Protein AF-A0A0W1A5P7-F1 (afdb_monomer_lite)

InterPro domains:
  IPR015876 Acyl-CoA desaturase [PTHR11351] (57-289)
  IPR015876 Acyl-CoA desaturase [cd03505] (63-289)

Foldseek 3Di:
DDDDPDDPVVVVVVVPPPPPPPQVVVVVVVVVVVVVLVVLVVVLVVDPPQFAFPAGDDPVNLVVVLQVLLLVLLLLCQLPLQQCWQQVQKDFAPVVNVVSLLSCLQQALDLSLLSSLLVNQCLVAPLDPSNLQRCNVQNLVCLQRCVVVSSVVSSDPVSSVVGSDGPPCDPCSVPPRNVPSVVNLVVNLVVCCNHRNPSSVVSSVLSNSVSSCCPRRVLNNCQQPDADALDDDPGSGHQQDQEQRSNQNSSLVNQCSLPVSHSDSDDDPSHHGNSVVVQVVCVVVVGMDGDDDPRPPDPCPSVVVVVPPVPDDDDDSVVVVCVVVVVSVVD

pLDDT: mean 80.45, std 22.3, range [30.53, 98.62]

Organism: NCBI:txid66969

Secondary structure (DSSP, 8-state):
-----SSHHHHHHHHHTT---HHHHHHHHHHHHHHHHHHHHHHHTT-GGGTTTTTT--HHHHHHHHHHHHHHHHHHIIIIIIIIIIT-SEEE-HHHHHHHHHHHHHHH---HHHHHHHHHHHHHSTTSTT-TT-HHHH-HHHHHHHHHHHHHHT--HHHHHHH---S---HHIIIIITT-TTHHHHHHHHHHHHHHGGGHHHHHHHHHHHHHIIIIIIITTGGGTSSB-SS--SS---B--S---TTTTTTBHHHHHH-TT-S----STT---HHHHHHHHHHHTT-EEE--PPPP---GGGGTTHHHHTTS--SSHHHHHHHHHHHHH--

Structure (mmCIF, N/CA/C/O backbone):
data_AF-A0A0W1A5P7-F1
#
_entry.id   AF-A0A0W1A5P7-F1
#
loop_
_atom_site.group_PDB
_atom_site.id
_atom_site.type_symbol
_atom_site.label_atom_id
_atom_site.label_alt_id
_atom_site.label_comp_id
_atom_site.label_asym_id
_atom_site.label_entity_id
_atom_site.label_seq_id
_atom_site.pdbx_PDB_ins_code
_atom_site.Cartn_x
_atom_site.Cartn_y
_atom_site.Cartn_z
_atom_site.occupancy
_atom_site.B_iso_or_equiv
_atom_site.auth_seq_id
_atom_site.auth_comp_id
_atom_site.auth_asym_id
_atom_site.auth_atom_id
_atom_site.pdbx_PDB_model_num
ATOM 1 N N . MET A 1 1 ? 29.176 26.243 55.686 1.00 43.62 1 MET A N 1
ATOM 2 C CA . MET A 1 1 ? 29.314 25.074 54.788 1.00 43.62 1 MET A CA 1
ATOM 3 C C . MET A 1 1 ? 29.350 25.570 53.349 1.00 43.62 1 MET A C 1
ATOM 5 O O . MET A 1 1 ? 28.403 26.214 52.921 1.00 43.62 1 MET A O 1
ATOM 9 N N . LYS A 1 2 ? 30.476 25.381 52.649 1.00 37.75 2 LYS A N 1
ATOM 10 C CA . LYS A 1 2 ? 30.660 25.782 51.245 1.00 37.75 2 LYS A CA 1
ATOM 11 C C . LYS A 1 2 ? 30.115 24.695 50.307 1.00 37.75 2 LYS A C 1
ATOM 13 O O . LYS A 1 2 ? 30.452 23.529 50.468 1.00 37.75 2 LYS A O 1
ATOM 18 N N . SER A 1 3 ? 29.298 25.149 49.358 1.00 43.00 3 SER A N 1
ATOM 19 C CA . SER A 1 3 ? 29.071 24.670 47.985 1.00 43.00 3 SER A CA 1
ATOM 20 C C . SER A 1 3 ? 29.763 23.369 47.544 1.00 43.00 3 SER A C 1
ATOM 22 O O . SER A 1 3 ? 30.984 23.327 47.403 1.00 43.00 3 SER A O 1
ATOM 24 N N . THR A 1 4 ? 28.954 22.366 47.186 1.00 39.53 4 THR A N 1
ATOM 25 C CA . THR A 1 4 ? 29.313 21.283 4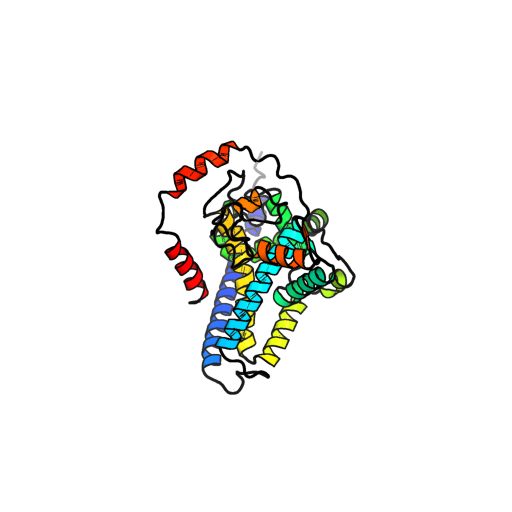6.250 1.00 39.53 4 THR A CA 1
ATOM 26 C C . THR A 1 4 ? 28.127 20.964 45.337 1.00 39.53 4 THR A C 1
ATOM 28 O O . THR A 1 4 ? 27.549 19.887 45.360 1.00 39.53 4 THR A O 1
ATOM 31 N N . GLY A 1 5 ? 27.740 21.924 44.503 1.00 49.53 5 GLY A N 1
ATOM 32 C CA . GLY A 1 5 ? 26.756 21.689 43.451 1.00 49.53 5 GLY A CA 1
ATOM 33 C C . GLY A 1 5 ? 27.149 22.439 42.199 1.00 49.53 5 GLY A C 1
ATOM 34 O O . GLY A 1 5 ? 26.589 23.499 41.981 1.00 49.53 5 GLY A O 1
ATOM 35 N N . ASN A 1 6 ? 28.149 21.959 41.441 1.00 48.59 6 ASN A N 1
ATOM 36 C CA . ASN A 1 6 ? 28.307 22.337 40.024 1.00 48.59 6 ASN A CA 1
ATOM 37 C C . ASN A 1 6 ? 29.426 21.585 39.260 1.00 48.59 6 ASN A C 1
ATOM 39 O O . ASN A 1 6 ? 30.354 22.209 38.746 1.00 48.59 6 ASN A O 1
ATOM 43 N N . LYS A 1 7 ? 29.409 20.245 39.179 1.00 43.94 7 LYS A N 1
ATOM 44 C CA . LYS A 1 7 ? 30.316 19.535 38.238 1.00 43.94 7 LYS A CA 1
ATOM 45 C C . LYS A 1 7 ? 29.683 18.393 37.441 1.00 43.94 7 LYS A C 1
ATOM 47 O O . LYS A 1 7 ? 30.178 18.115 36.355 1.00 43.94 7 LYS A O 1
ATOM 52 N N . GLN A 1 8 ? 28.594 17.780 37.911 1.00 38.78 8 GLN A N 1
ATOM 53 C CA . GLN A 1 8 ? 27.908 16.711 37.167 1.00 38.78 8 GLN A CA 1
ATOM 54 C C . GLN A 1 8 ? 26.925 17.230 36.103 1.00 38.78 8 GLN A C 1
ATOM 56 O O . GLN A 1 8 ? 26.858 16.653 35.022 1.00 38.78 8 GLN A O 1
ATOM 61 N N . ASP A 1 9 ? 26.256 18.364 36.326 1.00 44.22 9 ASP A N 1
ATOM 62 C CA . ASP A 1 9 ? 25.326 18.924 35.326 1.00 44.22 9 ASP A CA 1
ATOM 63 C C . ASP A 1 9 ? 26.038 19.540 34.112 1.00 44.22 9 ASP A C 1
ATOM 65 O O . ASP A 1 9 ? 25.527 19.527 32.991 1.00 44.22 9 ASP A O 1
ATOM 69 N N . ALA A 1 10 ? 27.263 20.036 34.297 1.00 42.16 10 ALA A N 1
ATOM 70 C CA . ALA A 1 10 ? 28.044 20.622 33.211 1.00 42.16 10 ALA A CA 1
ATOM 71 C C . ALA A 1 10 ? 28.613 19.569 32.238 1.00 42.16 10 ALA A C 1
ATOM 73 O O . ALA A 1 10 ? 28.836 19.883 31.067 1.00 42.16 10 ALA A O 1
ATOM 74 N N . SER A 1 11 ? 28.841 18.325 32.683 1.00 38.25 11 SER A N 1
ATOM 75 C CA . SER A 1 11 ? 29.332 17.242 31.818 1.00 38.25 11 SER A CA 1
ATOM 76 C C . SER A 1 11 ? 28.210 16.561 31.030 1.00 38.25 11 SER A C 1
ATOM 78 O O . SER A 1 11 ? 28.428 16.202 29.873 1.00 38.25 11 SER A O 1
ATOM 80 N N . LEU A 1 12 ? 27.000 16.464 31.594 1.00 37.88 12 LEU A N 1
ATOM 81 C CA . LEU A 1 12 ? 25.813 15.948 30.897 1.00 37.88 12 LEU A CA 1
ATOM 82 C C . LEU A 1 12 ? 25.338 16.893 29.784 1.00 37.88 12 LEU A C 1
ATOM 84 O O . LEU A 1 12 ? 25.022 16.442 28.682 1.00 37.88 12 LEU A O 1
ATOM 88 N N . ASN A 1 13 ? 25.398 18.209 30.008 1.00 37.12 13 ASN A N 1
ATOM 89 C CA . ASN A 1 13 ? 25.021 19.189 28.986 1.00 37.12 13 ASN A CA 1
ATOM 90 C C . ASN A 1 13 ? 26.004 19.254 27.804 1.00 37.12 13 ASN A C 1
ATOM 92 O O . ASN A 1 13 ? 25.593 19.567 26.687 1.00 37.12 13 ASN A O 1
ATOM 96 N N . LYS A 1 14 ? 27.279 18.892 28.004 1.00 34.91 14 LYS A N 1
ATOM 97 C CA . LYS A 1 14 ? 28.305 18.912 26.944 1.00 34.91 14 LYS A CA 1
ATOM 98 C C . LYS A 1 14 ? 28.273 17.687 26.018 1.00 34.91 14 LYS A C 1
ATOM 100 O O . LYS A 1 14 ? 28.839 17.740 24.931 1.00 34.91 14 LYS A O 1
ATOM 105 N N . LEU A 1 15 ? 27.602 16.604 26.422 1.00 34.91 15 LEU A N 1
ATOM 106 C CA . LEU A 1 15 ? 27.400 15.402 25.600 1.00 34.91 15 LEU A CA 1
ATOM 107 C C . LEU A 1 15 ? 26.171 15.500 24.677 1.00 34.91 15 LEU A C 1
ATOM 109 O O . LEU A 1 15 ? 26.078 14.739 23.718 1.00 34.91 15 LEU A O 1
ATOM 113 N N . SER A 1 16 ? 25.261 16.455 24.916 1.00 38.69 16 SER A N 1
ATOM 114 C CA . SER A 1 16 ? 24.063 16.656 24.081 1.00 38.69 16 SER A CA 1
ATOM 115 C C . SER A 1 16 ? 24.278 17.585 22.877 1.00 38.69 16 SER A C 1
ATOM 117 O O . SER A 1 16 ? 23.522 17.523 21.912 1.00 38.69 16 SER A O 1
ATOM 119 N N . SER A 1 17 ? 25.321 18.425 22.884 1.00 35.44 17 SER A N 1
ATOM 120 C CA . SER A 1 17 ? 25.489 19.497 21.890 1.00 35.44 17 SER A CA 1
ATOM 121 C C . SER A 1 17 ? 26.270 19.109 20.629 1.00 35.44 17 SER A C 1
ATOM 123 O O . SER A 1 17 ? 26.433 19.947 19.748 1.00 35.44 17 SER A O 1
ATOM 125 N N . ASN A 1 18 ? 26.736 17.860 20.515 1.00 35.22 18 ASN A N 1
ATOM 126 C CA . ASN A 1 18 ? 27.520 17.387 19.363 1.00 35.22 18 ASN A CA 1
ATOM 127 C C . ASN A 1 18 ? 26.843 16.275 18.547 1.00 35.22 18 ASN A C 1
ATOM 129 O O . ASN A 1 18 ? 27.483 15.645 17.703 1.00 35.22 18 ASN A O 1
ATOM 133 N N . GLN A 1 19 ? 25.543 16.051 18.744 1.00 39.91 19 GLN A N 1
ATOM 134 C CA . GLN A 1 19 ? 24.765 15.267 17.791 1.00 39.91 19 GLN A CA 1
ATOM 135 C C . GLN A 1 19 ? 24.468 16.143 16.576 1.00 39.91 19 GLN A C 1
ATOM 137 O O . GLN A 1 19 ? 23.529 16.937 16.565 1.00 39.91 19 GLN A O 1
ATOM 142 N N . THR A 1 20 ? 25.293 16.006 15.538 1.00 41.62 20 THR A N 1
ATOM 143 C CA . THR A 1 20 ? 24.888 16.402 14.189 1.00 41.62 20 THR A CA 1
ATOM 144 C C . THR A 1 20 ? 23.535 15.751 13.919 1.00 41.62 20 THR A C 1
ATOM 146 O O . THR A 1 20 ? 23.397 14.532 13.976 1.00 41.62 20 THR A O 1
ATOM 149 N N . THR A 1 21 ? 22.507 16.576 13.726 1.00 37.91 21 THR A N 1
ATOM 150 C CA . THR A 1 21 ? 21.137 16.120 13.496 1.00 37.91 21 THR A CA 1
ATOM 151 C C . THR A 1 21 ? 21.134 15.151 12.309 1.00 37.91 21 THR A C 1
ATOM 153 O O . THR A 1 21 ? 21.438 15.576 11.189 1.00 37.91 21 THR A O 1
ATOM 156 N N . PRO A 1 22 ? 20.782 13.864 12.507 1.00 40.25 22 PRO A N 1
ATOM 157 C CA . PRO A 1 22 ? 20.819 12.863 11.437 1.00 40.25 22 PRO A CA 1
ATOM 158 C C . PRO A 1 22 ? 20.020 13.309 10.200 1.00 40.25 22 PRO A C 1
ATOM 160 O O . PRO A 1 22 ? 20.431 13.087 9.061 1.00 40.25 22 PRO A O 1
ATOM 163 N N . GLY A 1 23 ? 18.929 14.052 10.416 1.00 39.44 23 GLY A N 1
ATOM 164 C CA . GLY A 1 23 ? 18.035 14.530 9.360 1.00 39.44 23 GLY A CA 1
ATOM 165 C C . GLY A 1 23 ? 18.661 15.485 8.333 1.00 39.44 23 GLY A C 1
ATOM 166 O O . GLY A 1 23 ? 18.263 15.461 7.170 1.00 39.44 23 GLY A O 1
ATOM 167 N N . PHE A 1 24 ? 19.664 16.299 8.689 1.00 38.53 24 PHE A N 1
ATOM 168 C CA . PHE A 1 24 ? 20.247 17.252 7.726 1.00 38.53 24 PHE A CA 1
ATOM 169 C C . PHE A 1 24 ? 21.180 16.566 6.718 1.00 38.53 24 PHE A C 1
ATOM 171 O O . PHE A 1 24 ? 21.237 16.954 5.548 1.00 38.53 24 PHE A O 1
ATOM 178 N N . LEU A 1 25 ? 21.873 15.511 7.154 1.00 34.81 25 LEU A N 1
ATOM 179 C CA . LEU A 1 25 ? 22.718 14.690 6.291 1.00 34.81 25 LEU A CA 1
ATOM 180 C C . LEU A 1 25 ? 21.848 13.888 5.307 1.00 34.81 25 LEU A C 1
ATOM 182 O O . LEU A 1 25 ? 22.061 13.963 4.098 1.00 34.81 25 LEU A O 1
ATOM 186 N N . HIS A 1 26 ? 20.797 13.222 5.802 1.00 47.88 26 HIS A N 1
ATOM 187 C CA . HIS A 1 26 ? 19.838 12.470 4.980 1.00 47.88 26 HIS A CA 1
ATOM 188 C C . HIS A 1 26 ? 19.113 13.344 3.937 1.00 47.88 26 HIS A C 1
ATOM 190 O O . HIS A 1 26 ? 18.923 12.911 2.797 1.00 47.88 26 HIS A O 1
ATOM 196 N N . PHE A 1 27 ? 18.776 14.596 4.269 1.00 48.06 27 PHE A N 1
ATOM 197 C CA . PHE A 1 27 ? 18.161 15.540 3.327 1.00 48.06 27 PHE A CA 1
ATOM 198 C C . PHE A 1 27 ? 19.108 15.954 2.186 1.00 48.06 27 PHE A C 1
ATOM 200 O O . PHE A 1 27 ? 18.707 15.968 1.021 1.00 48.06 27 PHE A O 1
ATOM 207 N N . LYS A 1 28 ? 20.387 16.225 2.489 1.00 44.47 28 LYS A N 1
ATOM 208 C CA . LYS A 1 28 ? 21.401 16.549 1.469 1.00 44.47 28 LYS A CA 1
ATOM 209 C C . LYS A 1 28 ? 21.643 15.389 0.506 1.00 44.47 28 LYS A C 1
ATOM 211 O O . LYS A 1 28 ? 21.690 15.610 -0.701 1.00 44.47 28 LYS A O 1
ATOM 216 N N . TYR A 1 29 ? 21.733 14.160 1.015 1.00 51.44 29 TYR A N 1
ATOM 217 C CA . TYR A 1 29 ? 21.854 12.978 0.157 1.00 51.44 29 TYR A CA 1
ATOM 218 C C . TYR A 1 29 ? 20.610 12.760 -0.706 1.00 51.44 29 TYR A C 1
ATOM 220 O O . TYR A 1 29 ? 20.747 12.384 -1.864 1.00 51.44 29 TYR A O 1
ATOM 228 N N . SER A 1 30 ? 19.415 13.071 -0.197 1.00 51.84 30 SER A N 1
ATOM 229 C CA . SER A 1 30 ? 18.166 12.952 -0.962 1.00 51.84 30 SER A CA 1
ATOM 230 C C . SER A 1 30 ? 18.131 13.897 -2.170 1.00 51.84 30 SER A C 1
ATOM 232 O O . SER A 1 30 ? 17.788 13.468 -3.266 1.00 51.84 30 SER A O 1
ATOM 234 N N . LEU A 1 31 ? 18.555 15.157 -2.013 1.00 59.31 31 LEU A N 1
ATOM 235 C CA . LEU A 1 31 ? 18.637 16.113 -3.129 1.00 59.31 31 LEU A CA 1
ATOM 236 C C . LEU A 1 31 ? 19.729 15.752 -4.145 1.00 59.31 31 LEU A C 1
ATOM 238 O O . LEU A 1 31 ? 19.534 15.939 -5.342 1.00 59.31 31 LEU A O 1
ATOM 242 N N . ILE A 1 32 ? 20.856 15.204 -3.684 1.00 65.56 32 ILE A N 1
ATOM 243 C CA . ILE A 1 32 ? 21.922 14.702 -4.563 1.00 65.56 32 ILE A CA 1
ATOM 244 C C . ILE A 1 32 ? 21.426 13.497 -5.366 1.00 65.56 32 ILE A C 1
ATOM 246 O O . ILE A 1 32 ? 21.648 13.440 -6.571 1.00 65.56 32 ILE A O 1
ATOM 250 N N . ILE A 1 33 ? 20.711 12.567 -4.729 1.00 59.62 33 ILE A N 1
ATOM 251 C CA . ILE A 1 33 ? 20.103 11.414 -5.401 1.00 59.62 33 ILE A CA 1
ATOM 252 C C . ILE A 1 33 ? 19.082 11.888 -6.440 1.00 59.62 33 ILE A C 1
ATOM 254 O O . ILE A 1 33 ? 19.151 11.445 -7.581 1.00 59.62 33 ILE A O 1
ATOM 258 N N . ILE A 1 34 ? 18.206 12.840 -6.098 1.00 68.88 34 ILE A N 1
ATOM 259 C CA . ILE A 1 34 ? 17.258 13.445 -7.049 1.00 68.88 34 ILE A CA 1
ATOM 260 C C . ILE A 1 34 ? 18.000 14.120 -8.210 1.00 68.88 34 ILE A C 1
ATOM 262 O O . ILE A 1 34 ? 17.631 13.917 -9.360 1.00 68.88 34 ILE A O 1
ATOM 266 N N . GLY A 1 35 ? 19.071 14.869 -7.944 1.00 69.25 35 GLY A N 1
ATOM 267 C CA . GLY A 1 35 ? 19.878 15.511 -8.986 1.00 69.25 35 GLY A CA 1
ATOM 268 C C . GLY A 1 35 ? 20.574 14.512 -9.915 1.00 69.25 35 GLY A C 1
ATOM 269 O O . GLY A 1 35 ? 20.573 14.705 -11.128 1.00 69.25 35 GLY A O 1
ATOM 270 N N . ILE A 1 36 ? 21.116 13.418 -9.370 1.00 66.25 36 ILE A N 1
ATOM 271 C CA . ILE A 1 36 ? 21.724 12.325 -10.145 1.00 66.25 36 ILE A CA 1
ATOM 272 C C . ILE A 1 36 ? 20.669 11.631 -11.001 1.00 66.25 36 ILE A C 1
ATOM 274 O O . ILE A 1 36 ? 20.927 11.359 -12.170 1.00 66.25 36 ILE A O 1
ATOM 278 N N . ILE A 1 37 ? 19.483 11.386 -10.439 1.00 62.16 37 ILE A N 1
ATOM 279 C CA . ILE A 1 37 ? 18.329 10.861 -11.163 1.00 62.16 37 ILE A CA 1
ATOM 280 C C . ILE A 1 37 ? 18.008 11.823 -12.315 1.00 62.16 37 ILE A C 1
ATOM 282 O O . ILE A 1 37 ? 18.190 11.450 -13.463 1.00 62.16 37 ILE A O 1
ATOM 286 N N . VAL A 1 38 ? 17.659 13.083 -12.061 1.00 70.62 38 VAL A N 1
ATOM 287 C CA . VAL A 1 38 ? 17.278 14.050 -13.110 1.00 70.62 38 VAL A CA 1
ATOM 288 C C . VAL A 1 38 ? 18.347 14.198 -14.205 1.00 70.62 38 VAL A C 1
ATOM 290 O O . VAL A 1 38 ? 18.017 14.185 -15.390 1.00 70.62 38 VAL A O 1
ATOM 293 N N . LEU A 1 39 ? 19.629 14.280 -13.839 1.00 69.00 39 LEU A N 1
ATOM 294 C CA . LEU A 1 39 ? 20.733 14.368 -14.801 1.00 69.00 39 LEU A CA 1
ATOM 295 C C . LEU A 1 39 ? 20.842 13.102 -15.662 1.00 69.00 39 LEU A C 1
ATOM 297 O O . LEU A 1 39 ? 21.004 13.190 -16.877 1.00 69.00 39 LEU A O 1
ATOM 301 N N . PHE A 1 40 ? 20.723 11.928 -15.046 1.00 60.81 40 PHE A N 1
ATOM 302 C CA . PHE A 1 40 ? 20.751 10.642 -15.737 1.00 60.81 40 PHE A CA 1
ATOM 303 C C . PHE A 1 40 ? 19.523 10.440 -16.641 1.00 60.81 40 PHE A C 1
ATOM 305 O O . PHE A 1 40 ? 19.619 9.925 -17.752 1.00 60.81 40 PHE A O 1
ATOM 312 N N . TRP A 1 41 ? 18.355 10.904 -16.207 1.00 61.47 41 TRP A N 1
ATOM 313 C CA . TRP A 1 41 ? 17.144 10.944 -17.024 1.00 61.47 41 TRP A CA 1
ATOM 314 C C . TRP A 1 41 ? 17.312 11.849 -18.251 1.00 61.47 41 TRP A C 1
ATOM 316 O O . TRP A 1 41 ? 16.934 11.472 -19.358 1.00 61.47 41 TRP A O 1
ATOM 326 N N . GLY A 1 42 ? 17.946 13.012 -18.086 1.00 65.44 42 GLY A N 1
ATOM 327 C CA . GLY A 1 42 ? 18.261 13.906 -19.201 1.00 65.44 42 GLY A CA 1
ATOM 328 C C . GLY A 1 42 ? 19.209 13.277 -20.226 1.00 65.44 42 GLY A C 1
ATOM 329 O O . GLY A 1 42 ? 19.009 13.431 -21.429 1.00 65.44 42 GLY A O 1
ATOM 330 N N . THR A 1 43 ? 20.216 12.522 -19.779 1.00 56.28 43 THR A N 1
ATOM 331 C CA . THR A 1 43 ? 21.189 11.885 -20.682 1.00 56.28 43 THR A CA 1
ATOM 332 C C . THR A 1 43 ? 20.642 10.631 -21.363 1.00 56.28 43 THR A C 1
ATOM 334 O O . THR A 1 43 ? 20.978 10.364 -22.513 1.00 56.28 43 THR A O 1
ATOM 337 N N . THR A 1 44 ? 19.752 9.882 -20.717 1.00 53.16 44 THR A N 1
ATOM 338 C CA . THR A 1 44 ? 19.124 8.682 -21.305 1.00 53.16 44 THR A CA 1
ATOM 339 C C . THR A 1 44 ? 18.147 9.000 -22.433 1.00 53.16 44 THR A C 1
ATOM 341 O O . THR A 1 44 ? 18.045 8.224 -23.382 1.00 53.16 44 THR A O 1
ATOM 344 N N . LEU A 1 45 ? 17.513 10.175 -22.397 1.00 57.62 45 LEU A N 1
ATOM 345 C CA . LEU A 1 45 ? 16.749 10.713 -23.526 1.00 57.62 45 LEU A CA 1
ATOM 346 C C . LEU A 1 45 ? 17.637 11.084 -24.729 1.00 57.62 45 LEU A C 1
ATOM 348 O O . LEU A 1 45 ? 17.142 11.139 -25.852 1.00 57.62 45 LEU A O 1
ATOM 352 N N . ALA A 1 46 ? 18.936 11.318 -24.516 1.00 57.38 46 ALA A N 1
ATOM 353 C CA . ALA A 1 46 ? 19.859 11.802 -25.542 1.00 57.38 46 ALA A CA 1
ATOM 354 C C . ALA A 1 46 ? 20.616 10.693 -26.311 1.00 57.38 46 ALA A C 1
ATOM 356 O O . ALA A 1 46 ? 21.153 10.978 -27.380 1.00 57.38 46 ALA A O 1
ATOM 357 N N . PHE A 1 47 ? 20.662 9.440 -25.823 1.00 54.62 47 PHE A N 1
ATOM 358 C CA . PHE A 1 47 ? 21.489 8.362 -26.411 1.00 54.62 47 PHE A CA 1
ATOM 359 C C . PHE A 1 47 ? 20.708 7.038 -26.639 1.00 54.62 47 PHE A C 1
ATOM 361 O O . PHE A 1 47 ? 20.692 6.174 -25.761 1.00 54.62 47 PHE A O 1
ATOM 368 N N . PRO A 1 48 ? 20.085 6.831 -27.824 1.00 55.97 48 PRO A N 1
ATOM 369 C CA . PRO A 1 48 ? 19.059 5.798 -28.068 1.00 55.97 48 PRO A CA 1
ATOM 370 C C . PRO A 1 48 ? 19.519 4.335 -28.200 1.00 55.97 48 PRO A C 1
ATOM 372 O O . PRO A 1 48 ? 18.694 3.427 -28.114 1.00 55.97 48 PRO A O 1
ATOM 375 N N . THR A 1 49 ? 20.801 4.050 -28.422 1.00 55.78 49 THR A N 1
ATOM 376 C CA . THR A 1 49 ? 21.251 2.744 -28.954 1.00 55.78 49 THR A CA 1
ATOM 377 C C . THR A 1 49 ? 21.230 1.566 -27.964 1.00 55.78 49 THR A C 1
ATOM 379 O O . THR A 1 49 ? 21.327 0.423 -28.397 1.00 55.78 49 THR A O 1
ATOM 382 N N . ILE A 1 50 ? 21.032 1.809 -26.660 1.00 56.66 50 ILE A N 1
ATOM 383 C CA . ILE A 1 50 ? 20.860 0.783 -25.597 1.00 56.66 50 ILE A CA 1
ATOM 384 C C . ILE A 1 50 ? 19.442 0.860 -24.976 1.00 56.66 50 ILE A C 1
ATOM 386 O O . ILE A 1 50 ? 19.092 0.136 -24.042 1.00 56.66 50 ILE A O 1
ATOM 390 N N . THR A 1 51 ? 18.586 1.756 -25.476 1.00 61.34 51 THR A N 1
ATOM 391 C CA . THR A 1 51 ? 17.418 2.216 -24.712 1.00 61.34 51 THR A CA 1
ATOM 392 C C . THR A 1 51 ? 16.292 1.204 -24.593 1.00 61.34 51 THR A C 1
ATOM 394 O O . THR A 1 51 ? 15.632 1.185 -23.566 1.00 61.34 51 THR A O 1
ATOM 397 N N . HIS A 1 52 ? 16.088 0.347 -25.589 1.00 67.06 52 HIS A N 1
ATOM 398 C CA . HIS A 1 52 ? 14.816 -0.361 -25.747 1.00 67.06 52 HIS A CA 1
ATOM 399 C C . HIS A 1 52 ? 14.742 -1.750 -25.079 1.00 67.06 52 HIS A C 1
ATOM 401 O O . HIS A 1 52 ? 13.679 -2.371 -25.058 1.00 67.06 52 HIS A O 1
ATOM 407 N N . GLY A 1 53 ? 15.850 -2.260 -24.533 1.00 70.56 53 GLY A N 1
ATOM 408 C CA . GLY A 1 53 ? 15.901 -3.607 -23.948 1.00 70.56 53 GLY A CA 1
ATOM 409 C C . GLY A 1 53 ? 15.484 -4.727 -24.914 1.00 70.56 53 GLY A C 1
ATOM 410 O O . GLY A 1 53 ? 15.415 -4.527 -26.127 1.00 70.56 53 GLY A O 1
ATOM 411 N N . LEU A 1 54 ? 15.204 -5.922 -24.380 1.00 75.25 54 LEU A N 1
ATOM 412 C CA . LEU A 1 54 ? 14.829 -7.094 -25.188 1.00 75.25 54 LEU A CA 1
ATOM 413 C C . LEU A 1 54 ? 13.466 -6.973 -25.882 1.00 75.25 54 LEU A C 1
ATOM 415 O O . LEU A 1 54 ? 13.250 -7.638 -26.892 1.00 75.25 54 LEU A O 1
ATOM 419 N N . ILE A 1 55 ? 12.542 -6.169 -25.349 1.00 75.50 55 ILE A N 1
ATOM 420 C CA . ILE A 1 55 ? 11.166 -6.092 -25.873 1.00 75.50 55 ILE A CA 1
ATOM 421 C C . ILE A 1 55 ? 10.886 -4.853 -26.730 1.00 75.50 55 ILE A C 1
ATOM 423 O O . ILE A 1 55 ? 9.742 -4.641 -27.124 1.00 75.50 55 ILE A O 1
ATOM 427 N N . GLY A 1 56 ? 11.889 -4.022 -27.025 1.00 67.38 56 GLY A N 1
ATOM 428 C CA . GLY A 1 56 ? 11.665 -2.832 -27.848 1.00 67.38 56 GLY A CA 1
ATOM 429 C C . GLY A 1 56 ? 10.888 -1.725 -27.114 1.00 67.38 56 GLY A C 1
ATOM 430 O O . GLY A 1 56 ? 10.012 -1.093 -27.702 1.00 67.38 56 GLY A O 1
ATOM 431 N N . SER A 1 57 ? 11.141 -1.525 -25.817 1.00 73.38 57 SER A N 1
ATOM 432 C CA . SER A 1 57 ? 10.388 -0.612 -24.951 1.00 73.38 57 SER A CA 1
ATOM 433 C C . SER A 1 57 ? 10.469 0.845 -25.427 1.00 73.38 57 SER A C 1
ATOM 435 O O . SER A 1 57 ? 11.519 1.353 -25.817 1.00 73.38 57 SER A O 1
ATOM 437 N N . ASN A 1 58 ? 9.345 1.555 -25.374 1.00 73.94 58 ASN A N 1
ATOM 438 C CA . ASN A 1 58 ? 9.276 2.996 -25.612 1.00 73.94 58 ASN A CA 1
ATOM 439 C C . ASN A 1 58 ? 8.591 3.693 -24.430 1.00 73.94 58 ASN A C 1
ATOM 441 O O . ASN A 1 58 ? 8.074 3.035 -23.524 1.00 73.94 58 ASN A O 1
ATOM 445 N N . PHE A 1 59 ? 8.565 5.027 -24.448 1.00 77.56 59 PHE A N 1
ATOM 446 C CA . PHE A 1 59 ? 7.979 5.822 -23.370 1.00 77.56 59 PHE A CA 1
ATOM 447 C C . PHE A 1 59 ? 6.542 5.401 -23.021 1.00 77.56 59 PHE A C 1
ATOM 449 O O . PHE A 1 59 ? 6.240 5.174 -21.853 1.00 77.56 59 PHE A O 1
ATOM 456 N N . PHE A 1 60 ? 5.665 5.241 -24.017 1.00 78.25 60 PHE A N 1
ATOM 457 C CA . PHE A 1 60 ? 4.262 4.885 -23.785 1.00 78.25 60 PHE A CA 1
ATOM 458 C C . PHE A 1 60 ? 4.106 3.486 -23.195 1.00 78.25 60 PHE A C 1
ATOM 460 O O . PHE A 1 60 ? 3.273 3.285 -22.313 1.00 78.25 60 PHE A O 1
ATOM 467 N N . TYR A 1 61 ? 4.931 2.536 -23.634 1.00 80.50 61 TYR A N 1
ATOM 468 C CA . TYR A 1 61 ? 4.967 1.203 -23.046 1.00 80.50 61 TYR A CA 1
ATOM 469 C C . TYR A 1 61 ? 5.386 1.257 -21.569 1.00 80.50 61 TYR A C 1
ATOM 471 O O . TYR A 1 61 ? 4.710 0.686 -20.714 1.00 80.50 61 TYR A O 1
ATOM 479 N N . CYS A 1 62 ? 6.465 1.977 -21.253 1.00 84.81 62 CYS A N 1
ATOM 480 C CA . CYS A 1 62 ? 6.949 2.129 -19.880 1.00 84.81 62 CYS A CA 1
ATOM 481 C C . CYS A 1 62 ? 5.933 2.860 -18.992 1.00 84.81 62 CYS A C 1
ATOM 483 O O . CYS A 1 62 ? 5.720 2.456 -17.852 1.00 84.81 62 CYS A O 1
ATOM 485 N N . LEU A 1 63 ? 5.262 3.887 -19.518 1.00 83.31 63 LEU A N 1
ATOM 486 C CA . LEU A 1 63 ? 4.203 4.607 -18.813 1.00 83.31 63 LEU A CA 1
ATOM 487 C C . LEU A 1 63 ? 2.999 3.704 -18.529 1.00 83.31 63 LEU A C 1
ATOM 489 O O . LEU A 1 63 ? 2.509 3.671 -17.402 1.00 83.31 63 LEU A O 1
ATOM 493 N N . LEU A 1 64 ? 2.537 2.944 -19.524 1.00 85.38 64 LEU A N 1
ATOM 494 C CA . LEU A 1 64 ? 1.436 2.000 -19.342 1.00 85.38 64 LEU A CA 1
ATOM 495 C C . LEU A 1 64 ? 1.802 0.924 -18.317 1.00 85.38 64 LEU A C 1
ATOM 497 O O . LEU A 1 64 ? 1.007 0.639 -17.422 1.00 85.38 64 LEU A O 1
ATOM 501 N N . TYR A 1 65 ? 3.013 0.369 -18.412 1.00 90.31 65 TYR A N 1
ATOM 502 C CA . TYR A 1 65 ? 3.534 -0.569 -17.423 1.00 90.31 65 TYR A CA 1
ATOM 503 C C . TYR A 1 65 ? 3.496 0.051 -16.024 1.00 90.31 65 TYR A C 1
ATOM 505 O O . TYR A 1 65 ? 2.917 -0.555 -15.128 1.00 90.31 65 TYR A O 1
ATOM 513 N N . LEU A 1 66 ? 4.042 1.263 -15.849 1.00 91.62 66 LEU A N 1
ATOM 514 C CA . LEU A 1 66 ? 4.080 1.961 -14.562 1.00 91.62 66 LEU A CA 1
ATOM 515 C C . LEU A 1 66 ? 2.687 2.110 -13.962 1.00 91.62 66 LEU A C 1
ATOM 517 O O . LEU A 1 66 ? 2.476 1.768 -12.803 1.00 91.62 66 LEU A O 1
ATOM 521 N N . VAL A 1 67 ? 1.738 2.626 -14.745 1.00 90.62 67 VAL A N 1
ATOM 522 C CA . VAL A 1 67 ? 0.369 2.880 -14.285 1.00 90.62 67 VAL A CA 1
ATOM 523 C C . VAL A 1 67 ? -0.295 1.576 -13.852 1.00 90.62 67 VAL A C 1
ATOM 525 O O . VAL A 1 67 ? -0.891 1.517 -12.776 1.00 90.62 67 VAL A O 1
ATOM 528 N N . LEU A 1 68 ? -0.158 0.514 -14.648 1.00 93.38 68 LEU A N 1
ATOM 529 C CA . LEU A 1 68 ? -0.751 -0.784 -14.338 1.00 93.38 68 LEU A CA 1
ATOM 530 C C . LEU A 1 68 ? -0.114 -1.423 -13.103 1.00 93.38 68 LEU A C 1
ATOM 532 O O . LEU A 1 68 ? -0.833 -1.872 -12.209 1.00 93.38 68 LEU A O 1
ATOM 536 N N . THR A 1 69 ? 1.216 -1.465 -13.017 1.00 95.56 69 THR A N 1
ATOM 537 C CA . THR A 1 69 ? 1.893 -2.103 -11.883 1.00 95.56 69 THR A CA 1
ATOM 538 C C . THR A 1 69 ? 1.737 -1.309 -10.599 1.00 95.56 69 THR A C 1
ATOM 540 O O . THR A 1 69 ? 1.571 -1.915 -9.537 1.00 95.56 69 THR A O 1
ATOM 543 N N . LEU A 1 70 ? 1.734 0.023 -10.672 1.00 95.75 70 LEU A N 1
ATOM 544 C CA . LEU A 1 70 ? 1.447 0.883 -9.531 1.00 95.75 70 LEU A CA 1
ATOM 545 C C . LEU A 1 70 ? 0.016 0.654 -9.039 1.00 95.75 70 LEU A C 1
ATOM 547 O O . LEU A 1 70 ? -0.173 0.404 -7.851 1.00 95.75 70 LEU A O 1
ATOM 551 N N . HIS A 1 71 ? -0.972 0.635 -9.939 1.00 95.62 71 HIS A N 1
ATOM 552 C CA . HIS A 1 71 ? -2.368 0.351 -9.587 1.00 95.62 71 HIS A CA 1
ATOM 553 C C . HIS A 1 71 ? -2.524 -1.015 -8.913 1.00 95.62 71 HIS A C 1
ATOM 555 O O . HIS A 1 71 ? -3.084 -1.107 -7.822 1.00 95.62 71 HIS A O 1
ATOM 561 N N . ILE A 1 72 ? -1.964 -2.079 -9.503 1.00 97.00 72 ILE A N 1
ATOM 562 C CA . ILE A 1 72 ? -2.006 -3.429 -8.914 1.00 97.00 72 ILE A CA 1
ATOM 563 C C . ILE A 1 72 ? -1.338 -3.437 -7.536 1.00 97.00 72 ILE A C 1
ATOM 565 O O . ILE A 1 72 ? -1.857 -4.056 -6.608 1.00 97.00 72 ILE A O 1
ATOM 569 N N . THR A 1 73 ? -0.212 -2.740 -7.376 1.00 97.94 73 THR A N 1
ATOM 570 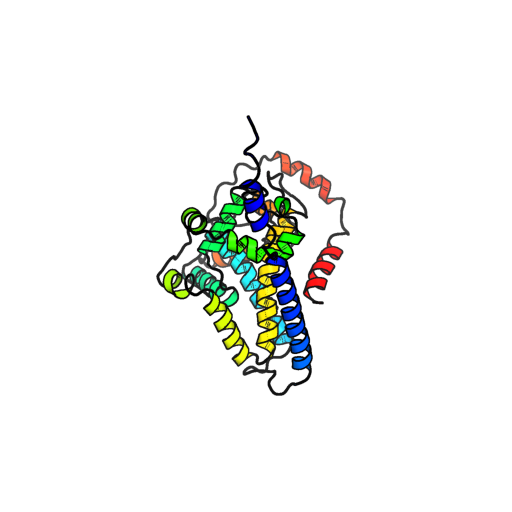C CA . THR A 1 73 ? 0.512 -2.659 -6.101 1.00 97.94 73 THR A CA 1
ATOM 571 C C . THR A 1 73 ? -0.326 -1.975 -5.027 1.00 97.94 73 THR A C 1
ATOM 573 O O . THR A 1 73 ? -0.506 -2.542 -3.949 1.00 97.94 73 THR A O 1
ATOM 576 N N . LEU A 1 74 ? -0.891 -0.803 -5.323 1.00 96.94 74 LEU A N 1
ATOM 577 C CA . LEU A 1 74 ? -1.706 -0.031 -4.382 1.00 96.94 74 LEU A CA 1
ATOM 578 C C . LEU A 1 74 ? -3.004 -0.763 -4.019 1.00 96.94 74 LEU A C 1
ATOM 580 O O . LEU A 1 74 ? -3.348 -0.868 -2.842 1.00 96.94 74 LEU A O 1
ATOM 584 N N . VAL A 1 75 ? -3.675 -1.365 -5.005 1.00 97.44 75 VAL A N 1
ATOM 585 C CA . VAL A 1 75 ? -4.838 -2.231 -4.766 1.00 97.44 75 VAL A CA 1
ATOM 586 C C . VAL A 1 75 ? -4.449 -3.432 -3.916 1.00 97.44 75 VAL A C 1
ATOM 588 O O . VAL A 1 75 ? -5.182 -3.767 -2.994 1.00 97.44 75 VAL A O 1
ATOM 591 N N . THR A 1 76 ? -3.303 -4.068 -4.171 1.00 98.38 76 THR A N 1
ATOM 592 C CA . THR A 1 76 ? -2.831 -5.212 -3.377 1.00 98.38 76 THR A CA 1
ATOM 593 C C . THR A 1 76 ? -2.584 -4.810 -1.926 1.00 98.38 76 THR A C 1
ATOM 595 O O . THR A 1 76 ? -3.002 -5.524 -1.017 1.00 98.38 76 THR A O 1
ATOM 598 N N . ILE A 1 77 ? -1.965 -3.656 -1.678 1.00 97.88 77 ILE A N 1
ATOM 599 C CA . ILE A 1 77 ? -1.816 -3.121 -0.317 1.00 97.88 77 ILE A CA 1
ATOM 600 C C . ILE A 1 77 ? -3.195 -2.946 0.330 1.00 97.88 77 ILE A C 1
ATOM 602 O O . ILE A 1 77 ? -3.412 -3.459 1.427 1.00 97.88 77 ILE A O 1
ATOM 606 N N . SER A 1 78 ? -4.140 -2.320 -0.374 1.00 98.06 78 SER A N 1
ATOM 607 C CA . SER A 1 78 ? -5.494 -2.090 0.134 1.00 98.06 78 SER A CA 1
ATOM 608 C C . SER A 1 78 ? -6.251 -3.389 0.432 1.00 98.06 78 SER A C 1
ATOM 610 O O . SER A 1 78 ? -6.628 -3.682 1.568 1.00 98.06 78 SER A O 1
ATOM 612 N N . VAL A 1 79 ? -6.476 -4.234 -0.572 1.00 98.31 79 VAL A N 1
ATOM 613 C CA . VAL A 1 79 ? -7.352 -5.400 -0.409 1.00 98.31 79 VAL A CA 1
ATOM 614 C C . VAL A 1 79 ? -6.694 -6.499 0.420 1.00 98.31 79 VAL A C 1
ATOM 616 O O . VAL A 1 79 ? -7.387 -7.191 1.169 1.00 98.31 79 VAL A O 1
ATOM 619 N N . TYR A 1 80 ? -5.369 -6.661 0.321 1.00 98.31 80 TYR A N 1
ATOM 620 C CA . TYR A 1 80 ? -4.649 -7.735 0.996 1.00 98.31 80 TYR A CA 1
ATOM 621 C C . TYR A 1 80 ? -4.011 -7.298 2.313 1.00 98.31 80 TYR A C 1
ATOM 623 O O . TYR A 1 80 ? -4.436 -7.791 3.355 1.00 98.31 80 TYR A O 1
ATOM 631 N N . LEU A 1 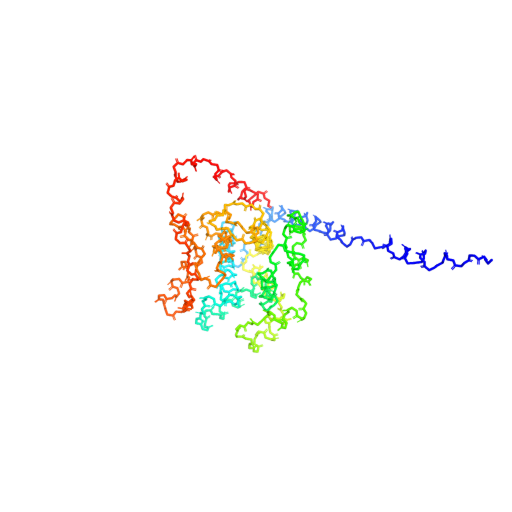81 ? -3.022 -6.396 2.318 1.00 97.62 81 LEU A N 1
ATOM 632 C CA . LEU A 1 81 ? -2.360 -6.026 3.581 1.00 97.62 81 LEU A CA 1
ATOM 633 C C . LEU A 1 81 ? -3.331 -5.356 4.548 1.00 97.62 81 LEU A C 1
ATOM 635 O O . LEU A 1 81 ? -3.385 -5.717 5.722 1.00 97.62 81 LEU A O 1
ATOM 639 N N . HIS A 1 82 ? -4.133 -4.425 4.049 1.00 97.94 82 HIS A N 1
ATOM 640 C CA . HIS A 1 82 ? -5.010 -3.638 4.890 1.00 97.94 82 HIS A CA 1
ATOM 641 C C . HIS A 1 82 ? -6.305 -4.391 5.244 1.00 97.94 82 HIS A C 1
ATOM 643 O O . HIS A 1 82 ? -6.515 -4.768 6.403 1.00 97.94 82 HIS A O 1
ATOM 649 N N . ARG A 1 83 ? -7.162 -4.696 4.263 1.00 97.94 83 ARG A N 1
ATOM 650 C CA . ARG A 1 83 ? -8.482 -5.304 4.531 1.00 97.94 83 ARG A CA 1
ATOM 651 C C . ARG A 1 83 ? -8.397 -6.769 4.979 1.00 97.94 83 ARG A C 1
ATOM 653 O O . ARG A 1 83 ? -9.149 -7.180 5.866 1.00 97.94 83 ARG A O 1
ATOM 660 N N . SER A 1 84 ? -7.497 -7.573 4.404 1.00 97.69 84 SER A N 1
ATOM 661 C CA . SER A 1 84 ? -7.364 -9.003 4.743 1.00 97.69 84 SER A CA 1
ATOM 662 C C . SER A 1 84 ? -6.423 -9.255 5.920 1.00 97.69 84 SER A C 1
ATOM 664 O O . SER A 1 84 ? -6.810 -9.913 6.888 1.00 97.69 84 SER A O 1
ATOM 666 N N . GLU A 1 85 ? -5.182 -8.773 5.864 1.00 97.50 85 GLU A N 1
ATOM 667 C CA . GLU A 1 85 ? -4.151 -9.125 6.844 1.00 97.50 85 GLU A CA 1
ATOM 668 C C . GLU A 1 85 ? -4.274 -8.334 8.143 1.00 97.50 85 GLU A C 1
ATOM 670 O O . GLU A 1 85 ? -4.237 -8.928 9.225 1.00 97.50 85 GLU A O 1
ATOM 675 N N . THR A 1 86 ? -4.497 -7.025 8.057 1.00 97.50 86 THR A N 1
ATOM 676 C CA . THR A 1 86 ? -4.665 -6.176 9.238 1.00 97.50 86 THR A CA 1
ATOM 677 C C . THR A 1 86 ? -6.044 -6.351 9.858 1.00 97.50 86 THR A C 1
ATOM 679 O O . THR A 1 86 ? -6.122 -6.754 11.024 1.00 97.50 86 THR A O 1
ATOM 682 N N . HIS A 1 87 ? -7.115 -6.122 9.096 1.00 96.56 87 HIS A N 1
ATOM 683 C CA . HIS A 1 87 ? -8.472 -6.023 9.659 1.00 96.56 87 HIS A CA 1
ATOM 684 C C . HIS A 1 87 ? -9.310 -7.294 9.597 1.00 96.56 87 HIS A C 1
ATOM 686 O O . HIS A 1 87 ? -10.365 -7.376 10.226 1.00 96.56 87 HIS A O 1
ATOM 692 N N . ARG A 1 88 ? -8.832 -8.322 8.887 1.00 95.56 88 ARG A N 1
ATOM 693 C CA . ARG A 1 88 ? -9.518 -9.620 8.757 1.00 95.56 88 ARG A CA 1
ATOM 694 C C . ARG A 1 88 ? -10.942 -9.497 8.191 1.00 95.56 88 ARG A C 1
ATOM 696 O O . ARG A 1 88 ? -11.781 -10.350 8.476 1.00 95.56 88 ARG A O 1
ATOM 703 N N . ALA A 1 89 ? -11.211 -8.469 7.389 1.00 95.50 89 ALA A N 1
ATOM 704 C CA . ALA A 1 89 ? -12.523 -8.189 6.803 1.00 95.50 89 ALA A CA 1
ATOM 705 C C . ALA A 1 89 ? -12.858 -9.123 5.626 1.00 95.50 89 ALA A C 1
ATOM 707 O O . ALA A 1 89 ? -14.016 -9.443 5.350 1.00 95.50 89 ALA A O 1
ATOM 708 N N . VAL A 1 90 ? -11.828 -9.601 4.934 1.00 96.50 90 VAL A N 1
ATOM 709 C CA . VAL A 1 90 ? -11.930 -10.542 3.820 1.00 96.50 90 VAL A CA 1
ATOM 710 C C . VAL A 1 90 ? -10.850 -11.607 3.959 1.00 96.50 90 VAL A C 1
ATOM 712 O O . VAL A 1 90 ? -9.790 -11.373 4.531 1.00 96.50 90 VAL A O 1
ATOM 715 N N . THR A 1 91 ? -11.141 -12.804 3.467 1.00 97.19 91 THR A N 1
ATOM 716 C CA . THR A 1 91 ? -10.185 -13.906 3.348 1.00 97.19 91 THR A CA 1
ATOM 717 C C . THR A 1 91 ? -10.152 -14.363 1.900 1.00 97.19 91 THR A C 1
ATOM 719 O O . THR A 1 91 ? -11.204 -14.540 1.290 1.00 97.19 91 THR A O 1
ATOM 722 N N . PHE A 1 92 ? -8.961 -14.536 1.337 1.00 98.25 92 PHE A N 1
ATOM 723 C CA . PHE A 1 92 ? -8.790 -14.952 -0.056 1.00 98.25 92 PHE A CA 1
ATOM 724 C C . PHE A 1 92 ? -8.377 -16.416 -0.163 1.00 98.25 92 PHE A C 1
ATOM 726 O O . PHE A 1 92 ? -7.795 -16.969 0.772 1.00 98.25 92 PHE A O 1
ATOM 733 N N . HIS A 1 93 ? -8.633 -17.028 -1.315 1.00 98.25 93 HIS A N 1
ATOM 734 C CA . HIS A 1 93 ? -8.125 -18.348 -1.677 1.00 98.25 93 HIS A CA 1
ATOM 735 C C . HIS A 1 93 ? -6.583 -18.386 -1.590 1.00 98.25 93 HIS A C 1
ATOM 737 O O . HIS A 1 93 ? -5.946 -17.392 -1.955 1.00 98.25 93 HIS A O 1
ATOM 743 N N . PRO A 1 94 ? -5.951 -19.498 -1.155 1.00 97.69 94 PRO A N 1
ATOM 744 C CA . PRO A 1 94 ? -4.497 -19.574 -0.971 1.00 97.69 94 PRO A CA 1
ATOM 745 C C . PRO A 1 94 ? -3.672 -19.124 -2.183 1.00 97.69 94 PRO A C 1
ATOM 747 O O . PRO A 1 94 ? -2.693 -18.405 -2.016 1.00 97.69 94 PRO A O 1
ATOM 750 N N . ALA A 1 95 ? -4.100 -19.461 -3.405 1.00 97.81 95 ALA A N 1
ATOM 751 C CA . ALA A 1 95 ? -3.425 -19.015 -4.630 1.00 97.81 95 ALA A CA 1
ATOM 752 C C . ALA A 1 95 ? -3.416 -17.481 -4.781 1.00 97.81 95 ALA A C 1
ATOM 754 O O . ALA A 1 95 ? -2.395 -16.891 -5.121 1.00 97.81 95 ALA A O 1
ATOM 755 N N . VAL A 1 96 ? -4.537 -16.825 -4.465 1.00 98.44 96 VAL A N 1
ATOM 756 C CA . VAL A 1 96 ? -4.666 -15.362 -4.520 1.00 98.44 96 VAL A CA 1
ATOM 757 C C . VAL A 1 96 ? -3.847 -14.706 -3.406 1.00 98.44 96 VAL A C 1
ATOM 759 O O . VAL A 1 96 ? -3.154 -13.722 -3.654 1.00 98.44 96 VAL A O 1
ATOM 762 N N . ARG A 1 97 ? -3.847 -15.281 -2.194 1.00 97.75 97 ARG A N 1
ATOM 763 C CA . ARG A 1 97 ? -2.968 -14.813 -1.105 1.00 97.75 97 ARG A CA 1
ATOM 764 C C . ARG A 1 97 ? -1.502 -14.921 -1.496 1.00 97.75 97 ARG A C 1
ATOM 766 O O . ARG A 1 97 ? -0.751 -13.975 -1.288 1.00 97.75 97 ARG A O 1
ATOM 773 N N . HIS A 1 98 ? -1.094 -16.038 -2.092 1.00 98.00 98 HIS A N 1
ATOM 774 C CA . HIS A 1 98 ? 0.279 -16.218 -2.541 1.00 98.00 98 HIS A CA 1
ATOM 775 C C . HIS A 1 98 ? 0.666 -15.208 -3.626 1.00 98.00 98 HIS A C 1
ATOM 777 O O . HIS A 1 98 ? 1.719 -14.586 -3.503 1.00 98.00 98 HIS A O 1
ATOM 783 N N . PHE A 1 99 ? -0.204 -14.969 -4.616 1.00 98.44 99 PHE A N 1
ATOM 784 C CA . PHE A 1 99 ? -0.009 -13.900 -5.599 1.00 98.44 99 PHE A CA 1
ATOM 785 C C . PHE A 1 99 ? 0.243 -12.552 -4.914 1.00 98.44 99 PHE A C 1
ATOM 787 O O . PHE A 1 99 ? 1.251 -11.913 -5.198 1.00 98.44 99 PHE A O 1
ATOM 794 N N . PHE A 1 100 ? -0.605 -12.150 -3.962 1.00 98.56 100 PHE A N 1
ATOM 795 C CA . PHE A 1 100 ? -0.425 -10.883 -3.253 1.00 98.56 100 PHE A CA 1
ATOM 796 C C . PHE A 1 100 ? 0.880 -10.828 -2.451 1.00 98.56 100 PHE A C 1
ATOM 798 O O . PHE A 1 100 ? 1.586 -9.823 -2.496 1.00 98.56 100 PHE A O 1
ATOM 805 N N . ARG A 1 101 ? 1.237 -11.907 -1.743 1.00 97.81 101 ARG A N 1
ATOM 806 C CA . ARG A 1 101 ? 2.497 -12.005 -0.983 1.00 97.81 101 ARG A CA 1
ATOM 807 C C . ARG A 1 101 ? 3.710 -11.840 -1.893 1.00 97.81 101 ARG A C 1
ATOM 809 O O . ARG A 1 101 ? 4.583 -11.025 -1.604 1.00 97.81 101 ARG A O 1
ATOM 816 N N . PHE A 1 102 ? 3.739 -12.594 -2.988 1.00 98.44 102 PHE A N 1
ATOM 817 C CA . PHE A 1 102 ? 4.815 -12.539 -3.967 1.00 98.44 102 PHE A CA 1
ATOM 818 C C . PHE A 1 102 ? 4.895 -11.166 -4.633 1.00 98.44 102 PHE A C 1
ATOM 820 O O . PHE A 1 102 ? 5.979 -10.591 -4.699 1.00 98.44 102 PHE A O 1
ATOM 827 N N . TRP A 1 103 ? 3.757 -10.617 -5.066 1.00 98.62 103 TRP A N 1
ATOM 828 C CA . TRP A 1 103 ? 3.681 -9.302 -5.697 1.00 98.62 103 TRP A CA 1
ATOM 829 C C . TRP A 1 103 ? 4.234 -8.216 -4.778 1.00 98.62 103 TRP A C 1
ATOM 831 O O . TRP A 1 103 ? 5.117 -7.464 -5.175 1.00 98.62 103 TRP A O 1
ATOM 841 N N . LEU A 1 104 ? 3.782 -8.163 -3.523 1.00 98.06 104 LEU A N 1
ATOM 842 C CA . LEU A 1 104 ? 4.264 -7.178 -2.555 1.00 98.06 104 LEU A CA 1
ATOM 843 C C . LEU A 1 104 ? 5.747 -7.342 -2.263 1.00 98.06 104 LEU A C 1
ATOM 845 O O . LEU A 1 104 ? 6.462 -6.343 -2.203 1.00 98.06 104 LEU A O 1
ATOM 849 N N . TRP A 1 105 ? 6.227 -8.572 -2.101 1.00 98.25 105 TRP A N 1
ATOM 850 C CA . TRP A 1 105 ? 7.654 -8.802 -1.930 1.00 98.25 105 TRP A CA 1
ATOM 851 C C . TRP A 1 105 ? 8.435 -8.279 -3.139 1.00 98.25 105 TRP A C 1
ATOM 853 O O . TRP A 1 105 ? 9.347 -7.481 -2.955 1.00 98.25 105 TRP A O 1
ATOM 863 N N . LEU A 1 106 ? 8.037 -8.643 -4.359 1.00 98.38 106 LEU A N 1
ATOM 864 C CA . LEU A 1 106 ? 8.728 -8.278 -5.596 1.00 98.38 106 LEU A CA 1
ATOM 865 C C . LEU A 1 106 ? 8.685 -6.768 -5.889 1.00 98.38 106 LEU A C 1
ATOM 867 O O . LEU A 1 106 ? 9.700 -6.196 -6.266 1.00 98.38 106 LEU A O 1
ATOM 871 N N . PHE A 1 107 ? 7.534 -6.120 -5.710 1.00 97.81 107 PHE A N 1
ATOM 872 C CA . PHE A 1 107 ? 7.313 -4.719 -6.092 1.00 97.81 107 PHE A CA 1
ATOM 873 C C . PHE A 1 107 ? 7.605 -3.722 -4.973 1.00 97.81 107 PHE A C 1
ATOM 875 O O . PHE A 1 107 ? 7.843 -2.554 -5.254 1.00 97.81 107 PHE A O 1
ATOM 882 N N . THR A 1 108 ? 7.589 -4.144 -3.708 1.00 96.12 108 THR A N 1
ATOM 883 C CA . THR A 1 108 ? 7.703 -3.204 -2.579 1.00 96.12 108 THR A CA 1
ATOM 884 C C . THR A 1 108 ? 8.757 -3.591 -1.554 1.00 96.12 108 THR A C 1
ATOM 886 O O . THR A 1 108 ? 9.224 -2.732 -0.812 1.00 96.12 108 THR A O 1
ATOM 889 N N . GLY A 1 109 ? 9.118 -4.875 -1.464 1.00 95.44 109 GLY A N 1
ATOM 890 C CA . GLY A 1 109 ? 9.947 -5.381 -0.371 1.00 95.44 109 GLY A CA 1
ATOM 891 C C . GLY A 1 109 ? 9.278 -5.244 1.002 1.00 95.44 109 GLY A C 1
ATOM 892 O O . GLY A 1 109 ? 9.953 -5.227 2.028 1.00 95.44 109 GLY A O 1
ATOM 893 N N . THR A 1 110 ? 7.950 -5.112 1.059 1.00 92.75 110 THR A N 1
ATOM 894 C CA . THR A 1 110 ? 7.238 -4.924 2.325 1.00 92.75 110 THR A CA 1
ATOM 895 C C . THR A 1 110 ? 7.303 -6.186 3.179 1.00 92.75 110 THR A C 1
ATOM 897 O O . THR A 1 110 ? 6.797 -7.241 2.801 1.00 92.75 110 THR A O 1
ATOM 900 N N . ASN A 1 111 ? 7.852 -6.060 4.389 1.00 94.69 111 ASN A N 1
ATOM 901 C CA . ASN A 1 111 ? 7.668 -7.061 5.434 1.00 94.69 111 ASN A CA 1
ATOM 902 C C . ASN A 1 111 ? 6.220 -6.986 5.949 1.00 94.69 111 ASN A C 1
ATOM 904 O O . ASN A 1 111 ? 5.836 -5.990 6.570 1.00 94.69 111 ASN A O 1
ATOM 908 N N . ARG A 1 112 ? 5.420 -8.027 5.680 1.00 96.69 112 ARG A N 1
ATOM 909 C CA . ARG A 1 112 ? 3.978 -8.036 5.973 1.00 96.69 112 ARG A CA 1
ATOM 910 C C . ARG A 1 112 ? 3.684 -7.890 7.462 1.00 96.69 112 ARG A C 1
ATOM 912 O O . ARG A 1 112 ? 2.875 -7.048 7.830 1.00 96.69 112 ARG A O 1
ATOM 919 N N . GLY A 1 113 ? 4.361 -8.667 8.311 1.00 96.81 113 GLY A N 1
ATOM 920 C CA . GLY A 1 113 ? 4.158 -8.624 9.762 1.00 96.81 113 GLY A CA 1
ATOM 921 C C . GLY A 1 113 ? 4.505 -7.258 10.351 1.00 96.81 113 GLY A C 1
ATOM 922 O O . GLY A 1 113 ? 3.724 -6.697 11.114 1.00 96.81 113 GLY A O 1
ATOM 923 N N . GLY A 1 114 ? 5.620 -6.671 9.910 1.00 96.75 114 GLY A N 1
ATOM 924 C CA . GLY A 1 114 ? 5.993 -5.301 10.252 1.00 96.75 114 GLY A CA 1
ATOM 925 C C . GLY A 1 114 ? 4.959 -4.276 9.794 1.00 96.75 114 GLY A C 1
ATOM 926 O O . GLY A 1 114 ? 4.642 -3.361 10.546 1.00 96.75 114 GLY A O 1
ATOM 927 N N . TRP A 1 115 ? 4.405 -4.433 8.589 1.00 96.94 115 TRP A N 1
ATOM 928 C CA . TRP A 1 115 ? 3.398 -3.506 8.080 1.00 96.94 115 TRP A CA 1
ATOM 929 C C . TRP A 1 115 ? 2.094 -3.577 8.883 1.00 96.94 115 TRP A C 1
ATOM 931 O O . TRP A 1 115 ? 1.597 -2.569 9.380 1.00 96.94 115 TRP A O 1
ATOM 941 N N . VAL A 1 116 ? 1.590 -4.794 9.089 1.00 97.94 116 VAL A N 1
ATOM 942 C CA . VAL A 1 116 ? 0.376 -5.063 9.869 1.00 97.94 116 VAL A CA 1
ATOM 943 C C . VAL A 1 116 ? 0.515 -4.563 11.308 1.00 97.94 116 VAL A C 1
ATOM 945 O O . VAL A 1 116 ? -0.436 -4.007 11.857 1.00 97.94 116 VAL A O 1
ATOM 948 N N . ALA A 1 117 ? 1.694 -4.724 11.915 1.00 97.94 117 ALA A N 1
ATOM 949 C CA . ALA A 1 117 ? 1.950 -4.263 13.272 1.00 97.94 117 ALA A CA 1
ATOM 950 C C . ALA A 1 117 ? 1.812 -2.744 13.409 1.00 97.94 117 ALA A C 1
ATOM 952 O O . ALA A 1 117 ? 1.078 -2.272 14.276 1.00 97.94 117 ALA A O 1
ATOM 953 N N . VAL A 1 118 ? 2.476 -1.989 12.530 1.00 96.94 118 VAL A N 1
ATOM 954 C CA . VAL A 1 118 ? 2.446 -0.519 12.553 1.00 96.94 118 VAL A CA 1
ATOM 955 C C . VAL A 1 118 ? 1.040 0.003 12.255 1.00 96.94 118 VAL A C 1
ATOM 957 O O . VAL A 1 118 ? 0.566 0.908 12.938 1.00 96.94 118 VAL A O 1
ATOM 960 N N . HIS A 1 119 ? 0.330 -0.606 11.302 1.00 97.44 119 HIS A N 1
ATOM 961 C CA . HIS A 1 119 ? -1.042 -0.211 10.968 1.00 97.44 119 HIS A CA 1
ATOM 962 C C . HIS A 1 119 ? -2.033 -0.471 12.113 1.00 97.44 119 HIS A C 1
ATOM 964 O O . HIS A 1 119 ? -2.909 0.344 12.397 1.00 97.44 119 HIS A O 1
ATOM 970 N N . ARG A 1 120 ? -1.897 -1.600 12.819 1.00 97.69 120 ARG A N 1
ATOM 971 C CA . ARG A 1 120 ? -2.711 -1.888 14.014 1.00 97.69 120 ARG A CA 1
ATOM 972 C C . ARG A 1 120 ? -2.368 -0.965 15.182 1.00 97.69 120 ARG A C 1
ATOM 974 O O . ARG A 1 120 ? -3.277 -0.583 15.913 1.00 97.69 120 ARG A O 1
ATOM 981 N N . LEU A 1 121 ? -1.096 -0.595 15.347 1.00 96.38 121 LEU A N 1
ATOM 982 C CA . LEU A 1 121 ? -0.675 0.367 16.366 1.00 96.38 121 LEU A CA 1
ATOM 983 C C . LEU A 1 121 ? -1.322 1.741 16.136 1.00 96.38 121 LEU A C 1
ATOM 985 O O . LEU A 1 121 ? -1.842 2.326 17.086 1.00 96.38 121 LEU A O 1
ATOM 989 N N . HIS A 1 122 ? -1.355 2.190 14.879 1.00 96.19 122 HIS A N 1
ATOM 990 C CA . HIS A 1 122 ? -2.064 3.397 14.457 1.00 96.19 122 HIS A CA 1
ATOM 991 C C . HIS A 1 122 ? -3.550 3.344 14.843 1.00 96.19 122 HIS A C 1
ATOM 993 O O . HIS A 1 122 ? -4.009 4.187 15.603 1.00 96.19 122 HIS A O 1
ATOM 999 N N . HIS A 1 123 ? -4.291 2.300 14.451 1.00 96.38 123 HIS A N 1
ATOM 1000 C CA . HIS A 1 123 ? -5.712 2.184 14.823 1.00 96.38 123 HIS A CA 1
ATOM 1001 C C . HIS A 1 123 ? -5.976 2.012 16.322 1.00 96.38 123 HIS A C 1
ATOM 1003 O O . HIS A 1 123 ? -7.088 2.276 16.773 1.00 96.38 123 HIS A O 1
ATOM 1009 N N . GLN A 1 124 ? -5.002 1.538 17.102 1.00 95.25 124 GLN A N 1
ATOM 1010 C CA . GLN A 1 124 ? -5.177 1.416 18.546 1.00 95.25 124 GLN A CA 1
ATOM 1011 C C . GLN A 1 124 ? -5.139 2.780 19.244 1.00 95.25 124 GLN A C 1
ATOM 1013 O O . GLN A 1 124 ? -5.809 2.954 20.260 1.00 95.25 124 GLN A O 1
ATOM 1018 N N . ASN A 1 125 ? -4.343 3.726 18.740 1.00 93.12 125 ASN A N 1
ATOM 1019 C CA . ASN A 1 125 ? -4.171 5.030 19.376 1.00 93.12 125 ASN A CA 1
ATOM 1020 C C . ASN A 1 125 ? -4.122 6.164 18.333 1.00 93.12 125 ASN A C 1
ATOM 1022 O O . ASN A 1 125 ? -3.157 6.936 18.354 1.00 93.12 125 ASN A O 1
ATOM 1026 N N . PRO A 1 126 ? -5.110 6.265 17.424 1.00 94.50 126 PRO A N 1
ATOM 1027 C CA . PRO A 1 126 ? -5.027 7.154 16.272 1.00 94.50 126 PRO A CA 1
ATOM 1028 C C . PRO A 1 126 ? -4.894 8.607 16.723 1.00 94.50 126 PRO A C 1
ATOM 1030 O O . PRO A 1 126 ? -5.535 9.029 17.686 1.00 94.50 126 PRO A O 1
ATOM 1033 N N . ASP A 1 127 ? -4.035 9.358 16.039 1.00 94.56 127 ASP A N 1
ATOM 1034 C CA . ASP A 1 127 ? -3.774 10.778 16.299 1.00 94.56 127 ASP A CA 1
ATOM 1035 C C . ASP A 1 127 ? -3.236 11.124 17.702 1.00 94.56 127 ASP A C 1
ATOM 1037 O O . ASP A 1 127 ? -3.158 12.297 18.065 1.00 94.56 127 ASP A O 1
ATOM 1041 N N . THR A 1 128 ? -2.793 10.132 18.478 1.00 95.69 128 THR A N 1
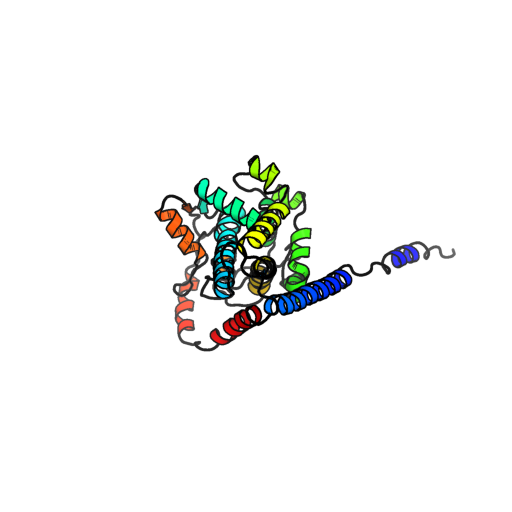ATOM 1042 C CA . THR A 1 128 ? -2.115 10.340 19.771 1.00 95.69 128 THR A CA 1
ATOM 1043 C C . THR A 1 128 ? -0.594 10.252 19.633 1.00 95.69 128 THR A C 1
ATOM 1045 O O . THR A 1 128 ? -0.079 9.816 18.609 1.00 95.69 128 THR A O 1
ATOM 1048 N N . GLU A 1 129 ? 0.157 10.570 20.690 1.00 94.81 129 GLU A N 1
ATOM 1049 C CA . GLU A 1 129 ? 1.622 10.389 20.714 1.00 94.81 129 GLU A CA 1
ATOM 1050 C C . GLU A 1 129 ? 2.079 8.933 20.511 1.00 94.81 129 GLU A C 1
ATOM 1052 O O . GLU A 1 129 ? 3.238 8.686 20.184 1.00 94.81 129 GLU A O 1
ATOM 1057 N N . LYS A 1 130 ? 1.181 7.958 20.710 1.00 94.00 130 LYS A N 1
ATOM 1058 C CA . LYS A 1 130 ? 1.453 6.532 20.470 1.00 94.00 130 LYS A CA 1
ATOM 1059 C C . LYS A 1 130 ? 1.196 6.114 19.022 1.00 94.00 130 LYS A C 1
ATOM 1061 O O . LYS A 1 130 ? 1.506 4.977 18.667 1.00 94.00 130 LYS A O 1
ATOM 1066 N N . ASP A 1 131 ? 0.617 6.994 18.209 1.00 95.69 131 ASP A N 1
ATOM 1067 C CA . ASP A 1 131 ? 0.460 6.780 16.779 1.00 95.69 131 ASP A CA 1
ATOM 1068 C C . ASP A 1 131 ? 1.812 6.996 16.075 1.00 95.69 131 ASP A C 1
ATOM 1070 O O . ASP A 1 131 ? 2.346 8.110 16.085 1.00 95.69 131 ASP A O 1
ATOM 1074 N N . PRO A 1 132 ? 2.375 5.962 15.431 1.00 93.12 132 PRO A N 1
ATOM 1075 C CA . PRO A 1 132 ? 3.702 6.035 14.828 1.00 93.12 132 PRO A CA 1
ATOM 1076 C C . PRO A 1 132 ? 3.812 7.037 13.674 1.00 93.12 132 PRO A C 1
ATOM 1078 O O . PRO A 1 132 ? 4.923 7.411 13.299 1.00 93.12 132 PRO A O 1
ATOM 1081 N N . HIS A 1 133 ? 2.694 7.453 13.080 1.00 92.94 133 HIS A N 1
ATOM 1082 C CA . HIS A 1 133 ? 2.691 8.355 11.930 1.00 92.94 133 HIS A CA 1
ATOM 1083 C C . HIS A 1 133 ? 1.540 9.365 11.972 1.00 92.94 133 HIS A C 1
ATOM 1085 O O . HIS A 1 133 ? 1.063 9.789 10.921 1.00 92.94 133 HIS A O 1
ATOM 1091 N N . SER A 1 134 ? 1.135 9.797 13.170 1.00 95.06 134 SER A N 1
ATOM 1092 C CA . SER A 1 134 ? 0.109 10.832 13.323 1.00 95.06 134 SER A CA 1
ATOM 1093 C C . SER A 1 134 ? 0.568 12.170 12.723 1.00 95.06 134 SER A C 1
ATOM 1095 O O . SER A 1 134 ? 1.538 12.771 13.210 1.00 95.06 134 SER A O 1
ATOM 1097 N N . PRO A 1 135 ? -0.128 12.705 11.703 1.00 94.56 135 PRO A N 1
ATOM 1098 C CA . PRO A 1 135 ? 0.132 14.054 11.215 1.00 94.56 135 PRO A CA 1
ATOM 1099 C C . PRO A 1 135 ? -0.337 15.127 12.202 1.00 94.56 135 PRO A C 1
ATOM 1101 O O . PRO A 1 135 ? 0.140 16.255 12.113 1.00 94.56 135 PRO A O 1
ATOM 1104 N N . VAL A 1 136 ? -1.215 14.793 13.152 1.00 94.31 136 VAL A N 1
ATOM 1105 C CA . VAL A 1 136 ? -1.650 15.700 14.224 1.00 94.31 136 VAL A CA 1
ATOM 1106 C C . VAL A 1 136 ? -0.509 15.955 15.212 1.00 94.31 136 VAL A C 1
ATOM 1108 O O . VAL A 1 136 ? -0.297 17.091 15.626 1.00 94.31 136 VAL A O 1
ATOM 1111 N N . VAL A 1 137 ? 0.272 14.919 15.536 1.00 95.62 137 VAL A N 1
ATOM 1112 C CA . VAL A 1 137 ? 1.417 15.007 16.458 1.00 95.62 137 VAL A CA 1
ATOM 1113 C C . VAL A 1 137 ? 2.671 15.508 15.748 1.00 95.62 137 VAL A C 1
ATOM 1115 O O . VAL A 1 137 ? 3.366 16.394 16.243 1.00 95.62 137 VAL A O 1
ATOM 1118 N N . TYR A 1 138 ? 2.992 14.942 14.584 1.00 93.69 138 TYR A N 1
ATOM 1119 C CA . TYR A 1 138 ? 4.258 15.217 13.898 1.00 93.69 138 TYR A CA 1
ATOM 1120 C C . TYR A 1 138 ? 4.181 16.348 12.868 1.00 93.69 138 TYR A C 1
ATOM 1122 O O . TYR A 1 138 ? 5.220 16.879 12.466 1.00 93.69 138 TYR A O 1
ATOM 1130 N N . GLY A 1 139 ? 2.978 16.717 12.430 1.00 94.50 139 GLY A N 1
ATOM 1131 C CA . GLY A 1 139 ? 2.753 17.647 11.330 1.00 94.50 139 GLY A CA 1
ATOM 1132 C C . GLY A 1 139 ? 2.970 17.009 9.953 1.00 94.50 139 GLY A C 1
ATOM 1133 O O . GLY A 1 139 ? 3.888 16.212 9.739 1.00 94.50 139 GLY A O 1
ATOM 1134 N N . LEU A 1 140 ? 2.172 17.435 8.967 1.00 92.62 140 LEU A N 1
ATOM 1135 C CA . LEU A 1 140 ? 2.238 16.923 7.589 1.00 92.62 140 LEU A CA 1
ATOM 1136 C C . LEU A 1 140 ? 3.642 17.009 6.981 1.00 92.62 140 LEU A C 1
ATOM 1138 O O . LEU A 1 140 ? 4.102 16.056 6.361 1.00 92.62 140 LEU A O 1
ATOM 1142 N N . LYS A 1 141 ? 4.371 18.110 7.206 1.00 91.88 141 LYS A N 1
ATOM 1143 C CA . LYS A 1 141 ? 5.736 18.270 6.681 1.00 91.88 141 LYS A CA 1
ATOM 1144 C C . LYS A 1 141 ? 6.648 17.121 7.114 1.00 91.88 141 LYS A C 1
ATOM 1146 O O . LYS A 1 141 ? 7.422 16.621 6.298 1.00 91.88 141 LYS A O 1
ATOM 1151 N N . LYS A 1 142 ? 6.565 16.693 8.378 1.00 90.69 142 LYS A N 1
ATOM 1152 C CA . LYS A 1 142 ? 7.388 15.598 8.899 1.00 90.69 142 LYS A CA 1
ATOM 1153 C C . LYS A 1 142 ? 6.936 14.253 8.341 1.00 90.69 142 LYS A C 1
ATOM 1155 O O . LYS A 1 142 ? 7.796 13.477 7.944 1.00 90.69 142 LYS A O 1
ATOM 1160 N N . ILE A 1 143 ? 5.630 14.012 8.214 1.00 91.38 143 ILE A N 1
ATOM 1161 C CA . ILE A 1 143 ? 5.109 12.793 7.572 1.00 91.38 143 ILE A CA 1
ATOM 1162 C C . ILE A 1 143 ? 5.601 12.676 6.121 1.00 91.38 143 ILE A C 1
ATOM 1164 O O . ILE A 1 143 ? 6.119 11.634 5.732 1.00 91.38 143 ILE A O 1
ATOM 1168 N N . PHE A 1 144 ? 5.547 13.761 5.344 1.00 88.94 144 PHE A N 1
ATOM 1169 C CA . PHE A 1 144 ? 5.982 13.757 3.942 1.00 88.94 144 PHE A CA 1
ATOM 1170 C C . PHE A 1 144 ? 7.495 13.586 3.757 1.00 88.94 144 PHE A C 1
ATOM 1172 O O . PHE A 1 144 ? 7.923 13.034 2.749 1.00 88.94 144 PHE A O 1
ATOM 1179 N N . THR A 1 145 ? 8.308 14.065 4.701 1.00 87.88 145 THR A N 1
ATOM 1180 C CA . THR A 1 145 ? 9.778 14.061 4.567 1.00 87.88 145 THR A CA 1
ATOM 1181 C C . THR A 1 145 ? 10.460 12.910 5.304 1.00 87.88 145 THR A C 1
ATOM 1183 O O . THR A 1 145 ? 11.504 12.447 4.861 1.00 87.88 145 THR A O 1
ATOM 1186 N N . HIS A 1 146 ? 9.880 12.435 6.409 1.00 87.69 146 HIS A N 1
ATOM 1187 C CA . HIS A 1 146 ? 10.463 11.426 7.302 1.00 87.69 146 HIS A CA 1
ATOM 1188 C C . HIS A 1 146 ? 9.508 10.244 7.553 1.00 87.69 146 HIS A C 1
ATOM 1190 O O . HIS A 1 146 ? 9.761 9.424 8.432 1.00 87.69 146 HIS A O 1
ATOM 1196 N N . GLY A 1 147 ? 8.415 10.113 6.789 1.00 86.62 147 GLY A N 1
ATOM 1197 C CA . GLY A 1 147 ? 7.422 9.049 6.977 1.00 86.62 147 GLY A CA 1
ATOM 1198 C C . GLY A 1 147 ? 8.010 7.637 6.916 1.00 86.62 147 GLY A C 1
ATOM 1199 O O . GLY A 1 147 ? 7.630 6.785 7.712 1.00 86.62 147 GLY A O 1
ATOM 1200 N N . ILE A 1 148 ? 8.995 7.398 6.041 1.00 87.38 148 ILE A N 1
ATOM 1201 C CA . ILE A 1 148 ? 9.707 6.108 5.958 1.00 87.38 148 ILE A CA 1
ATOM 1202 C C . ILE A 1 148 ? 10.444 5.803 7.267 1.00 87.38 148 ILE A C 1
ATOM 1204 O O . ILE A 1 148 ? 10.382 4.678 7.760 1.00 87.38 148 ILE A O 1
ATOM 1208 N N . GLU A 1 149 ? 11.133 6.797 7.829 1.00 90.50 149 GLU A N 1
ATOM 1209 C CA . GLU A 1 149 ? 11.891 6.656 9.072 1.00 90.50 149 GLU A CA 1
ATOM 1210 C C . GLU A 1 149 ? 10.949 6.395 10.250 1.00 90.50 149 GLU A C 1
ATOM 1212 O O . GLU A 1 149 ? 11.140 5.428 10.982 1.00 90.50 149 GLU A O 1
ATOM 1217 N N . LEU A 1 150 ? 9.881 7.191 10.375 1.00 90.75 150 LEU A N 1
ATOM 1218 C CA . LEU A 1 150 ? 8.842 7.002 11.391 1.00 90.75 150 LEU A CA 1
ATOM 1219 C C . LEU A 1 150 ? 8.247 5.590 11.321 1.00 90.75 150 LEU A C 1
ATOM 1221 O O . LEU A 1 150 ? 8.165 4.884 12.326 1.00 90.75 150 LEU A O 1
ATOM 1225 N N . TYR A 1 151 ? 7.916 5.140 10.110 1.00 89.94 151 TYR A N 1
ATOM 1226 C CA . TYR A 1 151 ? 7.391 3.802 9.870 1.00 89.94 151 TYR A CA 1
ATOM 1227 C C . TYR A 1 151 ? 8.393 2.700 10.224 1.00 89.94 151 TYR A C 1
ATOM 1229 O O . TYR A 1 151 ? 8.013 1.662 10.760 1.00 89.94 151 TYR A O 1
ATOM 1237 N N . SER A 1 152 ? 9.673 2.899 9.908 1.00 90.88 152 SER A N 1
ATOM 1238 C CA . SER A 1 152 ? 10.736 1.943 10.217 1.00 90.88 152 SER A CA 1
ATOM 1239 C C . SER A 1 152 ? 10.979 1.842 11.722 1.00 90.88 152 SER A C 1
ATOM 1241 O O . SER A 1 152 ? 11.059 0.735 12.250 1.00 90.88 152 SER A O 1
ATOM 1243 N N . ASN A 1 153 ? 11.025 2.976 12.421 1.00 93.00 153 ASN A N 1
ATOM 1244 C CA . ASN A 1 153 ? 11.243 3.040 13.867 1.00 93.00 153 ASN A CA 1
ATOM 1245 C C . ASN A 1 153 ? 10.091 2.394 14.651 1.00 93.00 153 ASN A C 1
ATOM 1247 O O . ASN A 1 153 ? 10.311 1.813 15.709 1.00 93.00 153 ASN A O 1
ATOM 1251 N N . ALA A 1 154 ? 8.872 2.434 14.109 1.00 93.81 154 ALA A N 1
ATOM 1252 C CA . ALA A 1 154 ? 7.702 1.797 14.705 1.00 93.81 154 ALA A CA 1
ATOM 1253 C C . ALA A 1 154 ? 7.693 0.258 14.601 1.00 93.81 154 ALA A C 1
ATOM 1255 O O . ALA A 1 154 ? 6.919 -0.403 15.295 1.00 93.81 154 ALA A O 1
ATOM 1256 N N . LYS A 1 155 ? 8.543 -0.343 13.757 1.00 93.75 155 LYS A N 1
ATOM 1257 C CA . LYS A 1 155 ? 8.642 -1.804 13.574 1.00 93.75 155 LYS A CA 1
ATOM 1258 C C . LYS A 1 155 ? 9.523 -2.458 14.640 1.00 93.75 155 LYS A C 1
ATOM 1260 O O . LYS A 1 155 ? 10.445 -3.206 14.315 1.00 93.75 155 LYS A O 1
ATOM 1265 N N . THR A 1 156 ? 9.251 -2.188 15.913 1.00 95.06 156 THR A N 1
ATOM 1266 C CA . THR A 1 156 ? 10.002 -2.827 16.999 1.00 95.06 156 THR A CA 1
ATOM 1267 C C . THR A 1 156 ? 9.643 -4.317 17.107 1.00 95.06 156 THR A C 1
ATOM 1269 O O . THR A 1 156 ? 8.520 -4.705 16.754 1.00 95.06 156 THR A O 1
ATOM 1272 N N . PRO A 1 157 ? 10.552 -5.182 17.595 1.00 95.12 157 PRO A N 1
ATOM 1273 C CA . PRO A 1 157 ? 10.254 -6.598 17.814 1.00 95.12 157 PRO A CA 1
ATOM 1274 C C . PRO A 1 157 ? 9.006 -6.820 18.677 1.00 95.12 157 PRO A C 1
ATOM 1276 O O . PRO A 1 157 ? 8.213 -7.716 18.395 1.00 95.12 157 PRO A O 1
ATOM 1279 N N . GLU A 1 158 ? 8.785 -5.971 19.680 1.00 95.44 158 GLU A N 1
ATOM 1280 C CA . GLU A 1 158 ? 7.629 -6.024 20.579 1.00 95.44 158 GLU A CA 1
ATOM 1281 C C . GLU A 1 158 ? 6.333 -5.685 19.837 1.00 95.44 158 GLU A C 1
ATOM 1283 O O . GLU A 1 158 ? 5.331 -6.392 19.980 1.00 95.44 158 GLU A O 1
ATOM 1288 N N . ALA A 1 159 ? 6.347 -4.636 19.007 1.00 95.06 159 ALA A N 1
ATOM 1289 C CA . ALA A 1 159 ? 5.200 -4.260 18.187 1.00 95.06 159 ALA A CA 1
ATOM 1290 C C . ALA A 1 159 ? 4.849 -5.372 17.189 1.00 95.06 159 ALA A C 1
ATOM 1292 O O . ALA A 1 159 ? 3.677 -5.726 17.043 1.00 95.06 159 ALA A O 1
ATOM 1293 N N . ILE A 1 160 ? 5.853 -5.977 16.547 1.00 96.19 160 ILE A N 1
ATOM 1294 C CA . ILE A 1 160 ? 5.661 -7.086 15.603 1.00 96.19 160 ILE A CA 1
ATOM 1295 C C . ILE A 1 160 ? 5.147 -8.337 16.316 1.00 96.19 160 ILE A C 1
ATOM 1297 O O . ILE A 1 160 ? 4.202 -8.957 15.834 1.00 96.19 160 ILE A O 1
ATOM 1301 N N . ALA A 1 161 ? 5.706 -8.697 17.470 1.00 95.56 161 ALA A N 1
ATOM 1302 C CA . ALA A 1 161 ? 5.242 -9.852 18.234 1.00 95.56 161 ALA A CA 1
ATOM 1303 C C . ALA A 1 161 ? 3.780 -9.690 18.678 1.00 95.56 161 ALA A C 1
ATOM 1305 O O . ALA A 1 161 ? 2.999 -10.638 18.615 1.00 95.56 161 ALA A O 1
ATOM 1306 N N . LYS A 1 162 ? 3.392 -8.476 19.086 1.00 95.69 162 LYS A N 1
ATOM 1307 C CA . LYS A 1 162 ? 2.046 -8.188 19.591 1.00 95.69 162 LYS A CA 1
ATOM 1308 C C . LYS A 1 162 ? 1.008 -8.004 18.486 1.00 95.69 162 LYS A C 1
ATOM 1310 O O . LYS A 1 162 ? -0.116 -8.485 18.611 1.00 95.69 162 LYS A O 1
ATOM 1315 N N . PHE A 1 163 ? 1.361 -7.294 17.419 1.00 96.44 163 PHE A N 1
ATOM 1316 C CA . PHE A 1 163 ? 0.411 -6.849 16.400 1.00 96.44 163 PHE A CA 1
ATOM 1317 C C . PHE A 1 163 ? 0.698 -7.400 15.004 1.00 96.44 163 PHE A C 1
ATOM 1319 O O . PHE A 1 163 ? -0.179 -7.336 14.152 1.00 96.44 163 PHE A O 1
ATOM 1326 N N . GLY A 1 164 ? 1.861 -7.986 14.740 1.00 95.94 164 GLY A N 1
ATOM 1327 C CA . GLY A 1 164 ? 2.306 -8.400 13.404 1.00 95.94 164 GLY A CA 1
ATOM 1328 C C . GLY A 1 164 ? 1.834 -9.776 12.934 1.00 95.94 164 GLY A C 1
ATOM 1329 O O . GLY A 1 164 ? 2.380 -10.304 11.969 1.00 95.94 164 GLY A O 1
ATOM 1330 N N . CYS A 1 165 ? 0.838 -10.384 13.586 1.00 94.62 165 CYS A N 1
ATOM 1331 C CA . CYS A 1 165 ? 0.313 -11.687 13.173 1.00 94.62 165 CYS A CA 1
ATOM 1332 C C . CYS A 1 165 ? -0.311 -11.616 11.766 1.00 94.62 165 CYS A C 1
ATOM 1334 O O . CYS A 1 165 ? -1.288 -10.883 11.552 1.00 94.62 165 CYS A O 1
ATOM 1336 N N . VAL A 1 166 ? 0.231 -12.426 10.850 1.00 95.75 166 VAL A N 1
ATOM 1337 C CA . VAL A 1 166 ? -0.126 -12.558 9.426 1.00 95.75 166 VAL A CA 1
ATOM 1338 C C . VAL A 1 166 ? -0.559 -13.988 9.094 1.00 95.75 166 VAL A C 1
ATOM 1340 O O . VAL A 1 166 ? -0.220 -14.929 9.809 1.00 95.75 166 VAL A O 1
ATOM 1343 N N . THR A 1 167 ? -1.332 -14.160 8.022 1.00 94.62 167 THR A N 1
ATOM 1344 C CA . THR A 1 167 ? -1.642 -15.496 7.484 1.00 94.62 167 THR A CA 1
ATOM 1345 C C . THR A 1 167 ? -0.488 -16.019 6.630 1.00 94.62 167 THR A C 1
ATOM 1347 O O . THR A 1 167 ? 0.355 -15.249 6.155 1.00 94.62 167 THR A O 1
ATOM 1350 N N . ASP A 1 168 ? -0.453 -17.341 6.439 1.00 94.56 168 ASP A N 1
ATOM 1351 C CA . ASP A 1 168 ? 0.567 -18.048 5.659 1.00 94.56 168 ASP A CA 1
ATOM 1352 C C . ASP A 1 168 ? 2.009 -17.668 6.068 1.00 94.56 168 ASP A C 1
ATOM 1354 O O . ASP A 1 168 ? 2.851 -17.357 5.226 1.00 94.56 168 ASP A O 1
ATOM 1358 N N . ASP A 1 169 ? 2.294 -17.656 7.376 1.00 93.00 169 ASP A N 1
ATOM 1359 C CA . ASP A 1 169 ? 3.646 -17.480 7.941 1.00 93.00 169 ASP A CA 1
ATOM 1360 C C . ASP A 1 169 ? 4.488 -18.768 7.788 1.00 93.00 169 ASP A C 1
ATOM 1362 O O . ASP A 1 169 ? 4.962 -19.396 8.743 1.00 93.00 169 ASP A O 1
ATOM 1366 N N . ASP A 1 170 ? 4.576 -19.220 6.541 1.00 95.81 170 ASP A N 1
ATOM 1367 C CA . ASP A 1 170 ? 5.204 -20.461 6.110 1.00 95.81 170 ASP A CA 1
ATOM 1368 C C . ASP A 1 170 ? 6.728 -20.315 5.928 1.00 95.81 170 ASP A C 1
ATOM 1370 O O . ASP A 1 170 ? 7.343 -19.285 6.218 1.00 95.81 170 ASP A O 1
ATOM 1374 N N . VAL A 1 171 ? 7.372 -21.384 5.454 1.00 96.81 171 VAL A N 1
ATOM 1375 C CA . VAL A 1 171 ? 8.823 -21.405 5.210 1.00 96.81 171 VAL A CA 1
ATOM 1376 C C . VAL A 1 171 ? 9.243 -20.321 4.219 1.00 96.81 171 VAL A C 1
ATOM 1378 O O . VAL A 1 171 ? 10.315 -19.736 4.379 1.00 96.81 171 VAL A O 1
ATOM 1381 N N . LEU A 1 172 ? 8.415 -20.041 3.212 1.00 96.88 172 LEU A N 1
ATOM 1382 C CA . LEU A 1 172 ? 8.722 -19.043 2.199 1.00 96.88 172 LEU A CA 1
ATOM 1383 C C . LEU A 1 172 ? 8.658 -17.633 2.786 1.00 96.88 172 LEU A C 1
ATOM 1385 O O . LEU A 1 172 ? 9.563 -16.833 2.540 1.00 96.88 172 LEU A O 1
ATOM 1389 N N . GLU A 1 173 ? 7.662 -17.354 3.629 1.00 96.56 173 GLU A N 1
ATOM 1390 C CA . GLU A 1 173 ? 7.604 -16.100 4.378 1.00 96.56 173 GLU A CA 1
ATOM 1391 C C . GLU A 1 173 ? 8.861 -15.924 5.230 1.00 96.56 173 GLU A C 1
ATOM 1393 O O . GLU A 1 173 ? 9.582 -14.935 5.098 1.00 96.56 173 GLU A O 1
ATOM 1398 N N . LYS A 1 174 ? 9.172 -16.928 6.051 1.00 95.44 174 LYS A N 1
ATOM 1399 C CA . LYS A 1 174 ? 10.247 -16.870 7.048 1.00 95.44 174 LYS A CA 1
ATOM 1400 C C . LYS A 1 174 ? 11.641 -16.821 6.447 1.00 95.44 174 LYS A C 1
ATOM 1402 O O . LYS A 1 174 ? 12.531 -16.199 7.023 1.00 95.44 174 LYS A O 1
ATOM 1407 N N . LYS A 1 175 ? 11.874 -17.509 5.327 1.00 97.00 175 LYS A N 1
ATOM 1408 C CA . LYS A 1 175 ? 13.216 -17.645 4.739 1.00 97.00 175 LYS A CA 1
ATOM 1409 C C . LYS A 1 175 ? 13.470 -16.707 3.566 1.00 97.00 175 LYS A C 1
ATOM 1411 O O . LYS A 1 175 ? 14.633 -16.372 3.345 1.00 97.00 175 LYS A O 1
ATOM 1416 N N . LEU A 1 176 ? 12.431 -16.280 2.846 1.00 96.69 176 LEU A N 1
ATOM 1417 C CA . LEU A 1 176 ? 12.563 -15.417 1.674 1.00 96.69 176 LEU A CA 1
ATOM 1418 C C . LEU A 1 176 ? 11.879 -14.067 1.879 1.00 96.69 176 LEU A C 1
ATOM 1420 O O . LEU A 1 176 ? 12.576 -13.058 1.939 1.00 96.69 176 LEU A O 1
ATOM 1424 N N . TYR A 1 177 ? 10.551 -14.025 2.003 1.00 97.25 177 TYR A N 1
ATOM 1425 C CA . TYR A 1 177 ? 9.833 -12.751 1.901 1.00 97.25 177 TYR A CA 1
ATOM 1426 C C . TYR A 1 177 ? 10.122 -11.797 3.064 1.00 97.25 177 TYR A C 1
ATOM 1428 O O . TYR A 1 177 ? 10.507 -10.650 2.839 1.00 97.25 177 TYR A O 1
ATOM 1436 N N . ALA A 1 178 ? 10.010 -12.273 4.304 1.00 95.00 178 ALA A N 1
ATOM 1437 C CA . ALA A 1 178 ? 10.241 -11.464 5.497 1.00 95.00 178 ALA A CA 1
ATOM 1438 C C . ALA A 1 178 ? 11.733 -11.287 5.814 1.00 95.00 178 ALA A C 1
ATOM 1440 O O . ALA A 1 178 ? 12.129 -10.228 6.301 1.00 95.00 178 ALA A O 1
ATOM 1441 N N . LYS A 1 179 ? 12.559 -12.308 5.534 1.00 95.25 179 LYS A N 1
ATOM 1442 C CA . LYS A 1 179 ? 14.006 -12.297 5.823 1.00 95.25 179 LYS A CA 1
ATOM 1443 C C . LYS A 1 179 ? 14.818 -11.518 4.792 1.00 95.25 179 LYS A C 1
ATOM 1445 O O . LYS A 1 179 ? 15.841 -10.935 5.138 1.00 95.25 179 LYS A O 1
ATOM 1450 N N . LEU A 1 180 ? 14.396 -11.528 3.529 1.00 96.69 180 LEU A N 1
ATOM 1451 C CA . LEU A 1 180 ? 15.124 -10.930 2.410 1.00 96.69 180 LEU A CA 1
ATOM 1452 C C . LEU A 1 180 ? 14.225 -9.949 1.633 1.00 96.69 180 LEU A C 1
ATOM 1454 O O . LEU A 1 180 ? 14.052 -10.108 0.421 1.00 96.69 180 LEU A O 1
ATOM 1458 N N . PRO A 1 181 ? 13.660 -8.921 2.297 1.00 94.62 181 PRO A N 1
ATOM 1459 C CA . PRO A 1 181 ? 12.696 -8.004 1.686 1.00 94.62 181 PRO A CA 1
ATOM 1460 C C . PRO A 1 181 ? 13.280 -7.240 0.494 1.00 94.62 181 PRO A C 1
ATOM 1462 O O . PRO A 1 181 ? 12.627 -7.091 -0.531 1.00 94.62 181 PRO A O 1
ATOM 1465 N N . VAL A 1 182 ? 14.549 -6.828 0.584 1.00 95.50 182 VAL A N 1
ATOM 1466 C CA . VAL A 1 182 ? 15.238 -6.053 -0.465 1.00 95.50 182 VAL A CA 1
ATOM 1467 C C . VAL A 1 182 ? 15.468 -6.869 -1.742 1.00 95.50 182 VAL A C 1
ATOM 1469 O O . VAL A 1 182 ? 15.558 -6.305 -2.831 1.00 95.50 182 VAL A O 1
ATOM 1472 N N . ARG A 1 183 ? 15.528 -8.207 -1.645 1.00 96.94 183 ARG A N 1
ATOM 1473 C CA . ARG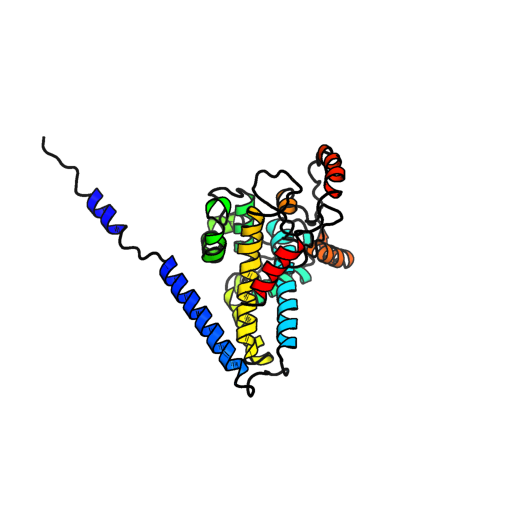 A 1 183 ? 15.776 -9.054 -2.820 1.00 96.94 183 ARG A CA 1
ATOM 1474 C C . ARG A 1 183 ? 14.634 -9.009 -3.826 1.00 96.94 183 ARG A C 1
ATOM 1476 O O . ARG A 1 183 ? 14.912 -9.185 -5.005 1.00 96.94 183 ARG A O 1
ATOM 1483 N N . GLY A 1 184 ? 13.399 -8.758 -3.395 1.00 97.50 184 GLY A N 1
ATOM 1484 C CA . GLY A 1 184 ? 12.263 -8.628 -4.302 1.00 97.50 184 GLY A CA 1
ATOM 1485 C C . GLY A 1 184 ? 12.440 -7.439 -5.248 1.00 97.50 184 GLY A C 1
ATOM 1486 O O . GLY A 1 184 ? 12.679 -7.665 -6.435 1.00 97.50 184 GLY A O 1
ATOM 1487 N N . PRO A 1 185 ? 12.460 -6.192 -4.743 1.00 97.44 185 PRO A N 1
ATOM 1488 C CA . PRO A 1 185 ? 12.614 -5.009 -5.587 1.00 97.44 185 PRO A CA 1
ATOM 1489 C C . PRO A 1 185 ? 13.913 -5.006 -6.389 1.00 97.44 185 PRO A C 1
ATOM 1491 O O . PRO A 1 185 ? 13.905 -4.574 -7.538 1.00 97.44 185 PRO A O 1
ATOM 1494 N N . LEU A 1 186 ? 15.008 -5.544 -5.836 1.00 97.31 186 LEU A N 1
ATOM 1495 C CA . LEU A 1 186 ? 16.260 -5.697 -6.579 1.00 97.31 186 LEU A CA 1
ATOM 1496 C C . LEU A 1 186 ? 16.125 -6.691 -7.743 1.00 97.31 186 LEU A C 1
ATOM 1498 O O . LEU A 1 186 ? 16.599 -6.413 -8.839 1.00 97.31 186 LEU A O 1
ATOM 1502 N N . SER A 1 187 ? 15.461 -7.831 -7.535 1.00 97.62 187 SER A N 1
ATOM 1503 C CA . SER A 1 187 ? 15.209 -8.794 -8.617 1.00 97.62 187 SER A CA 1
ATOM 1504 C C . SER A 1 187 ? 14.322 -8.178 -9.695 1.00 97.62 187 SER A C 1
ATOM 1506 O O . SER A 1 187 ? 14.614 -8.330 -10.877 1.00 97.62 187 SER A O 1
ATOM 1508 N N . LEU A 1 188 ? 13.281 -7.435 -9.297 1.00 97.31 188 LEU A N 1
ATOM 1509 C CA . LEU A 1 188 ? 12.427 -6.699 -10.228 1.00 97.31 188 LEU A CA 1
ATOM 1510 C C . LEU A 1 188 ? 13.240 -5.696 -11.052 1.00 97.31 188 LEU A C 1
ATOM 1512 O O . LEU A 1 188 ? 13.098 -5.673 -12.270 1.00 97.31 188 LEU A O 1
ATOM 1516 N N . PHE A 1 189 ? 14.112 -4.919 -10.407 1.00 96.88 189 PHE A N 1
ATOM 1517 C CA . PHE A 1 189 ? 14.980 -3.958 -11.082 1.00 96.88 189 PHE A CA 1
ATOM 1518 C C . PHE A 1 189 ? 15.869 -4.630 -12.133 1.00 96.88 189 PHE A C 1
ATOM 1520 O O . PHE A 1 189 ? 15.920 -4.175 -13.270 1.00 96.88 189 PHE A O 1
ATOM 1527 N N . LEU A 1 190 ? 16.526 -5.741 -11.785 1.00 95.94 190 LEU A N 1
ATOM 1528 C CA . LEU A 1 190 ? 17.393 -6.472 -12.714 1.00 95.94 190 LEU A CA 1
ATOM 1529 C C . LEU A 1 190 ? 16.608 -7.065 -13.891 1.00 95.94 190 LEU A C 1
ATOM 1531 O O . LEU A 1 190 ? 17.045 -6.956 -15.034 1.00 95.94 190 LEU A O 1
ATOM 1535 N N . ILE A 1 191 ? 15.432 -7.644 -13.628 1.00 94.56 191 ILE A N 1
ATOM 1536 C CA . ILE A 1 191 ? 14.535 -8.150 -14.677 1.00 94.56 191 ILE A CA 1
ATOM 1537 C C . ILE A 1 191 ? 14.117 -7.007 -15.605 1.00 94.56 191 ILE A C 1
ATOM 1539 O O . ILE A 1 191 ? 14.201 -7.136 -16.824 1.00 94.56 191 ILE A O 1
ATOM 1543 N N . GLN A 1 192 ? 13.702 -5.873 -15.043 1.00 93.25 192 GLN A N 1
ATOM 1544 C CA . GLN A 1 192 ? 13.323 -4.701 -15.823 1.00 93.25 192 GLN A CA 1
ATOM 1545 C C . GLN A 1 192 ? 14.500 -4.161 -16.627 1.00 93.25 192 GLN A C 1
ATOM 1547 O O . GLN A 1 192 ? 14.302 -3.813 -17.781 1.00 93.25 192 GLN A O 1
ATOM 1552 N N . LEU A 1 193 ? 15.712 -4.125 -16.074 1.00 90.19 193 LEU A N 1
ATOM 1553 C CA . LEU A 1 193 ? 16.899 -3.638 -16.777 1.00 90.19 193 LEU A CA 1
ATOM 1554 C C . LEU A 1 193 ? 17.204 -4.483 -18.016 1.00 90.19 193 LEU A C 1
ATOM 1556 O O . LEU A 1 193 ? 17.509 -3.941 -19.074 1.00 90.19 193 LEU A O 1
ATOM 1560 N N . VAL A 1 194 ? 17.052 -5.804 -17.907 1.00 88.62 194 VAL A N 1
ATOM 1561 C CA . VAL A 1 194 ? 17.196 -6.722 -19.045 1.00 88.62 194 VAL A CA 1
ATOM 1562 C C . VAL A 1 194 ? 16.073 -6.517 -20.068 1.00 88.62 194 VAL A C 1
ATOM 1564 O O . VAL A 1 194 ? 16.330 -6.415 -21.267 1.00 88.62 194 VAL A O 1
ATOM 1567 N N . LEU A 1 195 ? 14.818 -6.441 -19.618 1.00 86.94 195 LEU A N 1
ATOM 1568 C CA . LEU A 1 195 ? 13.664 -6.382 -20.520 1.00 86.94 195 LEU A CA 1
ATOM 1569 C C . LEU A 1 195 ? 13.490 -5.013 -21.180 1.00 86.94 195 LEU A C 1
ATOM 1571 O O . LEU A 1 195 ? 13.246 -4.937 -22.378 1.00 86.94 195 LEU A O 1
ATOM 1575 N N . LEU A 1 196 ? 13.608 -3.942 -20.404 1.00 86.56 196 LEU A N 1
ATOM 1576 C CA . LEU A 1 196 ? 13.254 -2.573 -20.777 1.00 86.56 196 LEU A CA 1
ATOM 1577 C C . LEU A 1 196 ? 14.471 -1.709 -21.092 1.00 86.56 196 LEU A C 1
ATOM 1579 O O . LEU A 1 196 ? 14.291 -0.548 -21.451 1.00 86.56 196 LEU A O 1
ATOM 1583 N N . GLY A 1 197 ? 15.681 -2.247 -20.932 1.00 85.12 197 GLY A N 1
ATOM 1584 C CA . GLY A 1 197 ? 16.909 -1.494 -21.112 1.00 85.12 197 GLY A CA 1
ATOM 1585 C C . GLY A 1 197 ? 17.002 -0.367 -20.093 1.00 85.12 197 GLY A C 1
ATOM 1586 O O . GLY A 1 197 ? 16.582 -0.491 -18.938 1.00 85.12 197 GLY A O 1
ATOM 1587 N N . ILE A 1 198 ? 17.537 0.770 -20.528 1.00 83.94 198 ILE A N 1
ATOM 1588 C CA . ILE A 1 198 ? 17.824 1.877 -19.617 1.00 83.94 198 ILE A CA 1
ATOM 1589 C C . ILE A 1 198 ? 16.569 2.516 -19.014 1.00 83.94 198 ILE A C 1
ATOM 1591 O O . ILE A 1 198 ? 16.671 3.115 -17.949 1.00 83.94 198 ILE A O 1
ATOM 1595 N N . TRP A 1 199 ? 15.389 2.318 -19.621 1.00 82.44 199 TRP A N 1
ATOM 1596 C CA . TRP A 1 199 ? 14.102 2.766 -19.076 1.00 82.44 199 TRP A CA 1
ATOM 1597 C C . TRP A 1 199 ? 13.719 2.084 -17.753 1.00 82.44 199 TRP A C 1
ATOM 1599 O O . TRP A 1 199 ? 12.827 2.553 -17.049 1.00 82.44 199 TRP A O 1
ATOM 1609 N N . ALA A 1 200 ? 14.383 0.994 -17.373 1.00 89.00 200 ALA A N 1
ATOM 1610 C CA . ALA A 1 200 ? 14.129 0.324 -16.102 1.00 89.00 200 ALA A CA 1
ATOM 1611 C C . ALA A 1 200 ? 14.479 1.180 -14.881 1.00 89.00 200 ALA A C 1
ATOM 1613 O O . ALA A 1 200 ? 13.743 1.182 -13.903 1.00 89.00 200 ALA A O 1
ATOM 1614 N N . ILE A 1 201 ? 15.588 1.920 -14.936 1.00 88.62 201 ILE A N 1
ATOM 1615 C CA . ILE A 1 201 ? 16.055 2.805 -13.857 1.00 88.62 201 ILE A CA 1
ATOM 1616 C C . ILE A 1 201 ? 15.018 3.882 -13.523 1.00 88.62 201 ILE A C 1
ATOM 1618 O O . ILE A 1 201 ? 14.585 3.943 -12.365 1.00 88.62 201 ILE A O 1
ATOM 1622 N N . PRO A 1 202 ? 14.590 4.705 -14.499 1.00 87.19 202 PRO A N 1
ATOM 1623 C CA . PRO A 1 202 ? 13.563 5.701 -14.290 1.00 87.19 202 PRO A CA 1
ATOM 1624 C C . PRO A 1 202 ? 12.256 5.105 -13.755 1.00 87.19 202 PRO A C 1
ATOM 1626 O O . PRO A 1 202 ? 11.730 5.534 -12.726 1.00 87.19 202 PRO A O 1
ATOM 1629 N N . LEU A 1 203 ? 11.778 4.060 -14.427 1.00 90.06 203 LEU A N 1
ATOM 1630 C CA . LEU A 1 203 ? 10.529 3.378 -14.119 1.00 90.06 203 LEU A CA 1
ATOM 1631 C C . LEU A 1 203 ? 10.503 2.809 -12.697 1.00 90.06 203 LEU A C 1
ATOM 1633 O O . LEU A 1 203 ? 9.575 3.069 -11.933 1.00 90.06 203 LEU A O 1
ATOM 1637 N N . TRP A 1 204 ? 11.530 2.037 -12.344 1.00 94.19 204 TRP A N 1
ATOM 1638 C CA . TRP A 1 204 ? 11.643 1.387 -11.045 1.00 94.19 204 TRP A CA 1
ATOM 1639 C C . TRP A 1 204 ? 11.729 2.419 -9.923 1.00 94.19 204 TRP A C 1
ATOM 1641 O O . TRP A 1 204 ? 11.030 2.300 -8.917 1.00 94.19 204 TRP A O 1
ATOM 1651 N N . THR A 1 205 ? 12.533 3.467 -10.121 1.00 91.50 205 THR A N 1
ATOM 1652 C CA . THR A 1 205 ? 12.717 4.538 -9.134 1.00 91.50 205 THR A CA 1
ATOM 1653 C C . THR A 1 205 ? 11.407 5.265 -8.851 1.00 91.50 205 THR A C 1
ATOM 1655 O O . THR A 1 205 ? 11.018 5.389 -7.688 1.00 91.50 205 THR A O 1
ATOM 1658 N N . ILE A 1 206 ? 10.686 5.687 -9.897 1.00 90.75 206 ILE A N 1
ATOM 1659 C CA . ILE A 1 206 ? 9.380 6.342 -9.739 1.00 90.75 206 ILE A CA 1
ATOM 1660 C C . ILE A 1 206 ? 8.395 5.407 -9.041 1.00 90.75 206 ILE A C 1
ATOM 1662 O O . ILE A 1 206 ? 7.712 5.827 -8.110 1.00 90.75 206 ILE A O 1
ATOM 1666 N N . GLN A 1 207 ? 8.349 4.132 -9.428 1.00 93.94 207 GLN A N 1
ATOM 1667 C CA . GLN A 1 207 ? 7.457 3.160 -8.803 1.00 93.94 207 GLN A CA 1
ATOM 1668 C C . GLN A 1 207 ? 7.732 3.013 -7.295 1.00 93.94 207 GLN A C 1
ATOM 1670 O O . GLN A 1 207 ? 6.791 3.026 -6.498 1.00 93.94 207 GLN A O 1
ATOM 1675 N N . MET A 1 208 ? 9.007 2.924 -6.888 1.00 92.56 208 MET A N 1
ATOM 1676 C CA . MET A 1 208 ? 9.388 2.834 -5.471 1.00 92.56 208 MET A CA 1
ATOM 1677 C C . MET A 1 208 ? 9.001 4.088 -4.682 1.00 92.56 208 MET A C 1
ATOM 1679 O O . MET A 1 208 ? 8.568 3.975 -3.535 1.00 92.56 208 MET A O 1
ATOM 1683 N N . ILE A 1 209 ? 9.137 5.273 -5.280 1.00 90.31 209 ILE A N 1
ATOM 1684 C CA . ILE A 1 209 ? 8.802 6.545 -4.629 1.00 90.31 209 ILE A CA 1
ATOM 1685 C C . ILE A 1 209 ? 7.284 6.708 -4.510 1.00 90.31 209 ILE A C 1
ATOM 1687 O O . ILE A 1 209 ? 6.774 6.936 -3.410 1.00 90.31 209 ILE A O 1
ATOM 1691 N N . LEU A 1 210 ? 6.552 6.560 -5.618 1.00 90.50 210 LEU A N 1
ATOM 1692 C CA . LEU A 1 210 ? 5.113 6.827 -5.669 1.00 90.50 210 LEU A CA 1
ATOM 1693 C C . LEU A 1 210 ? 4.333 5.928 -4.716 1.00 90.50 210 LEU A C 1
ATOM 1695 O O . LEU A 1 210 ? 3.467 6.414 -3.993 1.00 90.50 210 LEU A O 1
ATOM 1699 N N . GLN A 1 211 ? 4.657 4.635 -4.642 1.00 89.75 211 GLN A N 1
ATOM 1700 C CA . GLN A 1 211 ? 3.941 3.734 -3.737 1.00 89.75 211 GLN A CA 1
ATOM 1701 C C . GLN A 1 211 ? 4.104 4.133 -2.260 1.00 89.75 211 GLN A C 1
ATOM 1703 O O . GLN A 1 211 ? 3.159 3.993 -1.484 1.00 89.75 211 GLN A O 1
ATOM 1708 N N . ILE A 1 212 ? 5.283 4.628 -1.861 1.00 87.31 212 ILE A N 1
ATOM 1709 C CA . ILE A 1 212 ? 5.555 5.069 -0.486 1.00 87.31 212 ILE A CA 1
ATOM 1710 C C . ILE A 1 212 ? 4.816 6.374 -0.211 1.00 87.31 212 ILE A C 1
ATOM 1712 O O . ILE A 1 212 ? 4.146 6.492 0.816 1.00 87.31 212 ILE A O 1
ATOM 1716 N N . LEU A 1 213 ? 4.912 7.330 -1.138 1.00 89.00 213 LEU A N 1
ATOM 1717 C CA . LEU A 1 213 ? 4.260 8.629 -1.027 1.00 89.00 213 LEU A CA 1
ATOM 1718 C C . LEU A 1 213 ? 2.741 8.476 -0.907 1.00 89.00 213 LEU A C 1
ATOM 1720 O O . LEU A 1 213 ? 2.132 9.089 -0.032 1.00 89.00 213 LEU A O 1
ATOM 1724 N N . MET A 1 214 ? 2.135 7.612 -1.723 1.00 90.94 214 MET A N 1
ATOM 1725 C CA . MET A 1 214 ? 0.694 7.374 -1.678 1.00 90.94 214 MET A CA 1
ATOM 1726 C C . MET A 1 214 ? 0.239 6.759 -0.347 1.00 90.94 214 MET A C 1
ATOM 1728 O O . MET A 1 214 ? -0.777 7.175 0.199 1.00 90.94 214 MET A O 1
ATOM 1732 N N . GLN A 1 215 ? 0.991 5.809 0.214 1.00 85.88 215 GLN A N 1
ATOM 1733 C CA . GLN A 1 215 ? 0.626 5.166 1.482 1.00 85.88 215 GLN A CA 1
ATOM 1734 C C . GLN A 1 215 ? 0.893 6.064 2.697 1.00 85.88 215 GLN A C 1
ATOM 1736 O O . GLN A 1 215 ? -0.024 6.416 3.435 1.00 85.88 215 GLN A O 1
ATOM 1741 N N . ALA A 1 216 ? 2.158 6.425 2.920 1.00 84.06 216 ALA A N 1
ATOM 1742 C CA . ALA A 1 216 ? 2.581 7.083 4.151 1.00 84.06 216 ALA A CA 1
ATOM 1743 C C . ALA A 1 216 ? 2.176 8.560 4.181 1.00 84.06 216 ALA A C 1
ATOM 1745 O O . ALA A 1 216 ? 1.742 9.064 5.212 1.00 84.06 216 ALA A O 1
ATOM 1746 N N . SER A 1 217 ? 2.306 9.258 3.054 1.00 87.19 217 SER A N 1
ATOM 1747 C CA . SER A 1 217 ? 2.126 10.709 3.018 1.00 87.19 217 SER A CA 1
ATOM 1748 C C . SER A 1 217 ? 0.704 11.101 2.643 1.00 87.19 217 SER A C 1
ATOM 1750 O O . SER A 1 217 ? 0.092 11.928 3.315 1.00 87.19 217 SER A O 1
ATOM 1752 N N . VAL A 1 218 ? 0.153 10.503 1.587 1.00 90.75 218 VAL A N 1
ATOM 1753 C CA . VAL A 1 218 ? -1.192 10.851 1.116 1.00 90.75 218 VAL A CA 1
ATOM 1754 C C . VAL A 1 218 ? -2.249 10.215 2.008 1.00 90.75 218 VAL A C 1
ATOM 1756 O O . VAL A 1 218 ? -3.010 10.948 2.628 1.00 90.75 218 VAL A O 1
ATOM 1759 N N . ILE A 1 219 ? -2.290 8.888 2.133 1.00 93.06 219 ILE A N 1
ATOM 1760 C CA . ILE A 1 219 ? -3.338 8.245 2.935 1.00 93.06 219 ILE A CA 1
ATOM 1761 C C . ILE A 1 219 ? -3.143 8.496 4.430 1.00 93.06 219 ILE A C 1
ATOM 1763 O O . ILE A 1 219 ? -4.009 9.106 5.050 1.00 93.06 219 ILE A O 1
ATOM 1767 N N . ASN A 1 220 ? -2.002 8.124 5.013 1.00 89.50 220 ASN A N 1
ATOM 1768 C CA . ASN A 1 220 ? -1.831 8.289 6.462 1.00 89.50 220 ASN A CA 1
ATOM 1769 C C . ASN A 1 220 ? -1.629 9.759 6.873 1.00 89.50 220 ASN A C 1
ATOM 1771 O O . ASN A 1 220 ? -2.065 10.159 7.947 1.00 89.50 220 ASN A O 1
ATOM 1775 N N . GLY A 1 221 ? -1.002 10.576 6.021 1.00 92.31 221 GLY A N 1
ATOM 1776 C CA . GLY A 1 221 ? -0.822 12.005 6.277 1.00 92.31 221 GLY A CA 1
ATOM 1777 C C . GLY A 1 221 ? -2.066 12.829 5.944 1.00 92.31 221 GLY A C 1
ATOM 1778 O O . GLY A 1 221 ? -2.727 13.348 6.840 1.00 92.31 221 GLY A O 1
ATOM 1779 N N . LEU A 1 222 ? -2.403 12.986 4.659 1.00 95.25 222 LEU A N 1
ATOM 1780 C CA . LEU A 1 222 ? -3.549 13.825 4.272 1.00 95.25 222 LEU A CA 1
ATOM 1781 C C . LEU A 1 222 ? -4.874 13.250 4.773 1.00 95.25 222 LEU A C 1
ATOM 1783 O O . LEU A 1 222 ? -5.732 14.023 5.194 1.00 95.25 222 LEU A O 1
ATOM 1787 N N . GLY A 1 223 ? -5.029 11.924 4.790 1.00 96.25 223 GLY A N 1
ATOM 1788 C CA . GLY A 1 223 ? -6.234 11.269 5.298 1.00 96.25 223 GLY A CA 1
ATOM 1789 C C . GLY A 1 223 ? -6.488 11.490 6.790 1.00 96.25 223 GLY A C 1
ATOM 1790 O O . GLY A 1 223 ? -7.594 11.218 7.226 1.00 96.25 223 GLY A O 1
ATOM 1791 N N . HIS A 1 224 ? -5.539 12.021 7.569 1.00 96.56 224 HIS A N 1
ATOM 1792 C CA . HIS A 1 224 ? -5.749 12.454 8.964 1.00 96.56 224 HIS A CA 1
ATOM 1793 C C . HIS A 1 224 ? -5.700 13.979 9.150 1.00 96.56 224 HIS A C 1
ATOM 1795 O O . HIS A 1 224 ? -5.655 14.480 10.272 1.00 96.56 224 HIS A O 1
ATOM 1801 N N . ALA A 1 225 ? -5.692 14.742 8.055 1.00 93.81 225 ALA A N 1
ATOM 1802 C CA . ALA A 1 225 ? -5.528 16.192 8.109 1.00 93.81 225 ALA A CA 1
ATOM 1803 C C . ALA A 1 225 ? -6.589 16.962 7.319 1.00 93.81 225 ALA A C 1
ATOM 1805 O O . ALA A 1 225 ? -7.014 18.028 7.761 1.00 93.81 225 ALA A O 1
ATOM 1806 N N . ILE A 1 226 ? -6.990 16.469 6.144 1.00 94.56 226 ILE A N 1
ATOM 1807 C CA . ILE A 1 226 ? -7.864 17.202 5.224 1.00 94.56 226 ILE A CA 1
ATOM 1808 C C . ILE A 1 226 ? -8.854 16.276 4.523 1.00 94.56 226 ILE A C 1
ATOM 1810 O O . ILE A 1 226 ? -8.557 15.122 4.242 1.00 94.56 226 ILE A O 1
ATOM 1814 N N . GLY A 1 227 ? -10.016 16.814 4.161 1.00 95.44 227 GLY A N 1
ATOM 1815 C CA . GLY A 1 227 ? -11.017 16.121 3.355 1.00 95.44 227 GLY A CA 1
ATOM 1816 C C . GLY A 1 227 ? -12.424 16.306 3.907 1.00 95.44 227 GLY A C 1
ATOM 1817 O O . GLY A 1 227 ? -12.681 17.213 4.698 1.00 95.44 227 GLY A O 1
ATOM 1818 N N . TYR A 1 228 ? -13.349 15.453 3.478 1.00 95.44 228 TYR A N 1
ATOM 1819 C CA . TYR A 1 228 ? -14.716 15.426 3.999 1.00 95.44 228 TYR A CA 1
ATOM 1820 C C . TYR A 1 228 ? -14.892 14.273 4.986 1.00 95.44 228 TYR A C 1
ATOM 1822 O O . TYR A 1 228 ? -14.168 13.281 4.943 1.00 95.44 228 TYR A O 1
ATOM 1830 N N . ARG A 1 229 ? -15.874 14.384 5.879 1.00 95.62 229 ARG A N 1
ATOM 1831 C CA . ARG A 1 229 ? -16.215 13.330 6.839 1.00 95.62 229 ARG A CA 1
ATOM 1832 C C . ARG A 1 229 ? -17.674 12.956 6.675 1.00 95.62 229 ARG A C 1
ATOM 1834 O O . ARG A 1 229 ? -18.535 13.832 6.641 1.00 95.62 229 ARG A O 1
ATOM 1841 N N . ASN A 1 230 ? -17.941 11.662 6.577 1.00 93.75 230 ASN A N 1
ATOM 1842 C CA . ASN A 1 230 ? -19.303 11.142 6.686 1.00 93.75 230 ASN A CA 1
ATOM 1843 C C . ASN A 1 230 ? -19.667 10.854 8.139 1.00 93.75 230 ASN A C 1
ATOM 1845 O O . ASN A 1 230 ? -20.845 10.866 8.492 1.00 93.75 230 ASN A O 1
ATOM 1849 N N . PHE A 1 231 ? -18.656 10.588 8.968 1.00 93.25 231 PHE A N 1
ATOM 1850 C CA . PHE A 1 231 ? -18.827 10.110 10.325 1.00 93.25 231 PHE A CA 1
ATOM 1851 C C . PHE A 1 231 ? -18.025 10.937 11.314 1.00 93.25 231 PHE A C 1
ATOM 1853 O O . PHE A 1 231 ? -16.900 11.371 11.056 1.00 93.25 231 PHE A O 1
ATOM 1860 N N . ASN A 1 232 ? -18.617 11.115 12.490 1.00 92.62 232 ASN A N 1
ATOM 1861 C CA . ASN A 1 232 ? -17.949 11.732 13.618 1.00 92.62 232 ASN A CA 1
ATOM 1862 C C . ASN A 1 232 ? -17.152 10.668 14.395 1.00 92.62 232 ASN A C 1
ATOM 1864 O O . ASN A 1 232 ? -17.624 10.154 15.408 1.00 92.62 232 ASN A O 1
ATOM 1868 N N . THR A 1 233 ? -15.985 10.281 13.870 1.00 92.12 233 THR A N 1
ATOM 1869 C CA . THR A 1 233 ? -15.012 9.425 14.570 1.00 92.12 233 THR A CA 1
ATOM 1870 C C . THR A 1 233 ? -14.256 10.230 15.633 1.00 92.12 233 THR A C 1
ATOM 1872 O O . THR A 1 233 ? -14.244 11.459 15.593 1.00 92.12 233 THR A O 1
ATOM 1875 N N . GLN A 1 234 ? -13.643 9.548 16.605 1.00 91.31 234 GLN A N 1
ATOM 1876 C CA . GLN A 1 234 ? -12.852 10.211 17.657 1.00 91.31 234 GLN A CA 1
ATOM 1877 C C . GLN A 1 234 ? -11.496 10.724 17.146 1.00 91.31 234 GLN A C 1
ATOM 1879 O O . GLN A 1 234 ? -10.935 11.649 17.723 1.00 91.31 234 GLN A O 1
ATOM 1884 N N . ASP A 1 235 ? -10.987 10.129 16.069 1.00 94.88 235 ASP A N 1
ATOM 1885 C CA . ASP A 1 235 ? -9.789 10.560 15.352 1.00 94.88 235 ASP A CA 1
ATOM 1886 C C . ASP A 1 235 ? -10.080 11.681 14.333 1.00 94.88 235 ASP A C 1
ATOM 1888 O O . ASP A 1 235 ? -11.230 12.022 14.025 1.00 94.88 235 ASP A O 1
ATOM 1892 N N . ASN A 1 236 ? -9.014 12.218 13.747 1.00 95.56 236 ASN A N 1
ATOM 1893 C CA . ASN A 1 236 ? -9.016 13.218 12.683 1.00 95.56 236 ASN A CA 1
ATOM 1894 C C . ASN A 1 236 ? -9.015 12.588 11.278 1.00 95.56 236 ASN A C 1
ATOM 1896 O O . ASN A 1 236 ? -8.576 13.228 10.327 1.00 95.56 236 ASN A O 1
ATOM 1900 N N . SER A 1 237 ? -9.529 11.368 11.090 1.00 97.12 237 SER A N 1
ATOM 1901 C CA . SER A 1 237 ? -9.615 10.755 9.754 1.00 97.12 237 SER A CA 1
ATOM 1902 C C . SER A 1 237 ? -10.581 11.491 8.806 1.00 97.12 237 SER A C 1
ATOM 1904 O O . SER A 1 237 ? -11.654 11.950 9.187 1.00 97.12 237 SER A O 1
ATOM 1906 N N . HIS A 1 238 ? -10.244 11.590 7.529 1.00 97.25 238 HIS A N 1
ATOM 1907 C CA . HIS A 1 238 ? -11.007 12.288 6.501 1.00 97.25 238 HIS A CA 1
ATOM 1908 C C . HIS A 1 238 ? -11.006 11.468 5.212 1.00 97.25 238 HIS A C 1
ATOM 1910 O O . HIS A 1 238 ? -9.993 10.903 4.810 1.00 97.25 238 HIS A O 1
ATOM 1916 N N . ASN A 1 239 ? -12.140 11.440 4.519 1.00 97.50 239 ASN A N 1
ATOM 1917 C CA . ASN A 1 239 ? -12.187 10.964 3.146 1.00 97.50 239 ASN A CA 1
ATOM 1918 C C . ASN A 1 239 ? -11.570 12.036 2.231 1.00 97.50 239 ASN A C 1
ATOM 1920 O O . ASN A 1 239 ? -12.006 13.190 2.221 1.00 97.50 239 ASN A O 1
ATOM 1924 N N . LEU A 1 240 ? -10.580 11.652 1.431 1.00 95.12 240 LEU A N 1
ATOM 1925 C CA . LEU A 1 240 ? -9.853 12.543 0.527 1.00 95.12 240 LEU A CA 1
ATOM 1926 C C . LEU A 1 240 ? -10.620 12.800 -0.766 1.00 95.12 240 LEU A C 1
ATOM 1928 O O . LEU A 1 240 ? -10.732 13.933 -1.228 1.00 95.12 240 LEU A O 1
ATOM 1932 N N . THR A 1 241 ? -11.158 11.740 -1.366 1.00 94.75 241 THR A N 1
ATOM 1933 C CA . THR A 1 241 ? -11.904 11.822 -2.624 1.00 94.75 241 THR A CA 1
ATOM 1934 C C . THR A 1 241 ? -13.129 10.918 -2.570 1.00 94.75 241 THR A C 1
ATOM 1936 O O . THR A 1 241 ? -13.245 10.057 -1.702 1.00 94.75 241 THR A O 1
ATOM 1939 N N . ARG A 1 242 ? -14.074 11.123 -3.489 1.00 93.94 242 ARG A N 1
ATOM 1940 C CA . ARG A 1 242 ? -15.225 10.223 -3.665 1.00 93.94 242 ARG A CA 1
ATOM 1941 C C . ARG A 1 242 ? -14.928 9.062 -4.619 1.00 93.94 242 ARG A C 1
ATOM 1943 O O . ARG A 1 242 ? -15.739 8.158 -4.739 1.00 93.94 242 ARG A O 1
ATOM 1950 N N . TRP A 1 243 ? -13.796 9.083 -5.322 1.00 89.50 243 TRP A N 1
ATOM 1951 C CA . TRP A 1 243 ? -13.547 8.169 -6.437 1.00 89.50 243 TRP A CA 1
ATOM 1952 C C . TRP A 1 243 ? -12.882 6.861 -6.024 1.00 89.50 243 TRP A C 1
ATOM 1954 O O . TRP A 1 243 ? -13.075 5.878 -6.720 1.00 89.50 243 TRP A O 1
ATOM 1964 N N . GLY A 1 244 ? -12.109 6.830 -4.937 1.00 89.06 244 GLY A N 1
ATOM 1965 C CA . GLY A 1 244 ? -11.562 5.588 -4.378 1.00 89.06 244 GLY A CA 1
ATOM 1966 C C . GLY A 1 244 ? -10.920 4.618 -5.388 1.00 89.06 244 GLY A C 1
ATOM 1967 O O . GLY A 1 244 ? -11.101 3.405 -5.261 1.00 89.06 244 GLY A O 1
ATOM 1968 N N . ILE A 1 245 ? -10.279 5.136 -6.445 1.00 90.69 245 ILE A N 1
ATOM 1969 C CA . ILE A 1 245 ? -9.774 4.358 -7.592 1.00 90.69 245 ILE A CA 1
ATOM 1970 C C . ILE A 1 245 ? -8.256 4.200 -7.535 1.00 90.69 245 ILE A C 1
ATOM 1972 O O . ILE A 1 245 ? -7.749 3.146 -7.905 1.00 90.69 245 ILE A O 1
ATOM 1976 N N . ILE A 1 246 ? -7.523 5.222 -7.097 1.00 87.56 246 ILE A N 1
ATOM 1977 C CA . ILE A 1 246 ? -6.069 5.287 -7.285 1.00 87.56 246 ILE A CA 1
ATOM 1978 C C . ILE A 1 246 ? -5.372 4.366 -6.289 1.00 87.56 246 ILE A C 1
ATOM 1980 O O . ILE A 1 246 ? -4.479 3.607 -6.656 1.00 87.56 246 ILE A O 1
ATOM 1984 N N . VAL A 1 247 ? -5.791 4.415 -5.025 1.00 92.56 247 VAL A N 1
ATOM 1985 C CA . VAL A 1 247 ? -5.173 3.631 -3.945 1.00 92.56 247 VAL A CA 1
ATOM 1986 C C . VAL A 1 247 ? -6.068 2.508 -3.457 1.00 92.56 247 VAL A C 1
ATOM 1988 O O . VAL A 1 247 ? -5.999 2.107 -2.307 1.00 92.56 247 VAL A O 1
ATOM 1991 N N . GLY A 1 248 ? -6.913 1.960 -4.326 1.00 94.31 248 GLY A N 1
ATOM 1992 C CA . GLY A 1 248 ? -7.730 0.810 -3.953 1.00 94.31 248 GLY A CA 1
ATOM 1993 C C . GLY A 1 248 ? -8.898 1.141 -3.025 1.00 94.31 248 GLY A C 1
ATOM 1994 O O . GLY A 1 248 ? -9.447 0.219 -2.437 1.00 94.31 248 GLY A O 1
ATOM 1995 N N . GLY A 1 249 ? -9.295 2.409 -2.886 1.00 95.75 249 GLY A N 1
ATOM 1996 C CA . GLY A 1 249 ? -10.394 2.846 -2.019 1.00 95.75 249 GLY A CA 1
ATOM 1997 C C . GLY A 1 249 ? -9.945 3.419 -0.675 1.00 95.75 249 GLY A C 1
ATOM 1998 O O . GLY A 1 249 ? -10.784 3.934 0.059 1.00 95.75 249 GLY A O 1
ATOM 1999 N N . GLU A 1 250 ? -8.647 3.373 -0.361 1.00 97.25 250 GLU A N 1
ATOM 2000 C CA . GLU A 1 250 ? -8.049 3.955 0.855 1.00 97.25 250 GLU A CA 1
ATOM 2001 C C . GLU A 1 250 ? -8.294 5.471 0.977 1.00 97.25 250 GLU A C 1
ATOM 2003 O O . GLU A 1 250 ? -8.206 6.042 2.058 1.00 97.25 250 GLU A O 1
ATOM 2008 N N . GLU A 1 251 ? -8.674 6.137 -0.118 1.00 96.31 251 GLU A N 1
ATOM 2009 C CA . GLU A 1 251 ? -9.106 7.536 -0.118 1.00 96.31 251 GLU A CA 1
ATOM 2010 C C . GLU A 1 251 ? -10.344 7.778 0.760 1.00 96.31 251 GLU A C 1
ATOM 2012 O O . GLU A 1 251 ? -10.609 8.916 1.140 1.00 96.31 251 GLU A O 1
ATOM 2017 N N . LEU A 1 252 ? -11.112 6.734 1.074 1.00 97.44 252 LEU A N 1
ATOM 2018 C CA . LEU A 1 252 ? -12.312 6.767 1.912 1.00 97.44 252 LEU A CA 1
ATOM 2019 C C . LEU A 1 252 ? -11.961 6.477 3.384 1.00 97.44 252 LEU A C 1
ATOM 2021 O O . LEU A 1 252 ? -12.564 5.624 4.043 1.00 97.44 252 LEU A O 1
ATOM 2025 N N . HIS A 1 253 ? -10.952 7.191 3.887 1.00 97.38 253 HIS A N 1
ATOM 2026 C CA . HIS A 1 253 ? -10.285 6.912 5.161 1.00 97.38 253 HIS A CA 1
ATOM 2027 C C . HIS A 1 253 ? -11.178 7.120 6.391 1.00 97.38 253 HIS A C 1
ATOM 2029 O O . HIS A 1 253 ? -11.138 6.315 7.315 1.00 97.38 253 HIS A O 1
ATOM 2035 N N . ASN A 1 254 ? -12.045 8.140 6.407 1.00 97.62 254 ASN A N 1
ATOM 2036 C CA . ASN A 1 254 ? -12.991 8.359 7.513 1.00 97.62 254 ASN A CA 1
ATOM 2037 C C . ASN A 1 254 ? -14.033 7.240 7.616 1.00 97.62 254 ASN A C 1
ATOM 2039 O O . ASN A 1 254 ? -14.393 6.814 8.714 1.00 97.62 254 ASN A O 1
ATOM 2043 N N . ASN A 1 255 ? -14.496 6.729 6.473 1.00 96.44 255 ASN A N 1
ATOM 2044 C CA . ASN A 1 255 ? -15.407 5.587 6.457 1.00 96.44 255 ASN A CA 1
ATOM 2045 C C . ASN A 1 255 ? -14.724 4.324 6.990 1.00 96.44 255 ASN A C 1
ATOM 2047 O O . ASN A 1 255 ? -15.331 3.555 7.737 1.00 96.44 255 ASN A O 1
ATOM 2051 N N . HIS A 1 256 ? -13.463 4.126 6.607 1.00 96.12 256 HIS A N 1
ATOM 2052 C CA . HIS A 1 256 ? -12.638 3.031 7.095 1.00 96.12 256 HIS A CA 1
ATOM 2053 C C . HIS A 1 256 ? -12.408 3.120 8.612 1.00 96.12 256 HIS A C 1
ATOM 2055 O O . HIS A 1 256 ? -12.664 2.154 9.326 1.00 96.12 256 HIS A O 1
ATOM 2061 N N . HIS A 1 257 ? -12.019 4.284 9.133 1.00 96.38 257 HIS A N 1
ATOM 2062 C CA . HIS A 1 257 ? -11.793 4.490 10.570 1.00 96.38 257 HIS A CA 1
ATOM 2063 C C . HIS A 1 257 ? -13.048 4.331 11.426 1.00 96.38 257 HIS A C 1
ATOM 2065 O O . HIS A 1 257 ? -12.951 3.862 12.559 1.00 96.38 257 HIS A O 1
ATOM 2071 N N . LEU A 1 258 ? -14.238 4.614 10.882 1.00 94.50 258 LEU A N 1
ATOM 2072 C CA . LEU A 1 258 ? -15.487 4.259 11.559 1.00 94.50 258 LEU A CA 1
ATOM 2073 C C . LEU A 1 258 ? -15.601 2.743 11.773 1.00 94.50 258 LEU A C 1
ATOM 2075 O O . LEU A 1 258 ? -15.978 2.295 12.856 1.00 94.50 258 LEU A O 1
ATOM 2079 N N . ASN A 1 259 ? -15.367 1.952 10.724 1.00 92.38 259 ASN A N 1
ATOM 2080 C CA . ASN A 1 259 ? -15.533 0.503 10.782 1.00 92.38 259 ASN A CA 1
ATOM 2081 C C . ASN A 1 259 ? -14.373 -0.225 10.089 1.00 92.38 259 ASN A C 1
ATOM 2083 O O . ASN A 1 259 ? -14.550 -0.738 8.976 1.00 92.38 259 ASN A O 1
ATOM 2087 N N . PRO A 1 260 ? -13.224 -0.370 10.777 1.00 93.38 260 PRO A N 1
ATOM 2088 C CA . PRO A 1 260 ? -12.042 -0.979 10.176 1.00 93.38 260 PRO A CA 1
ATOM 2089 C C . PRO A 1 260 ? -12.261 -2.439 9.766 1.00 93.38 260 PRO A C 1
ATOM 2091 O O . PRO A 1 260 ? -11.612 -2.945 8.857 1.00 93.38 260 PRO A O 1
ATOM 2094 N N . ALA A 1 261 ? -13.215 -3.129 10.401 1.00 91.12 261 ALA A N 1
ATOM 2095 C CA . ALA A 1 261 ? -13.568 -4.511 10.086 1.00 91.12 261 ALA A CA 1
ATOM 2096 C C . ALA A 1 261 ? -14.406 -4.667 8.799 1.00 91.12 261 ALA A C 1
ATOM 2098 O O . ALA A 1 261 ? -14.719 -5.797 8.415 1.00 91.12 261 ALA A O 1
ATOM 2099 N N . SER A 1 262 ? -14.799 -3.572 8.142 1.00 93.56 262 SER A N 1
ATOM 2100 C CA . SER A 1 262 ? -15.531 -3.612 6.877 1.00 93.56 262 SER A CA 1
ATOM 2101 C C . SER A 1 262 ? -14.606 -3.912 5.698 1.00 93.56 262 SER A C 1
ATOM 2103 O O . SER A 1 262 ? -13.551 -3.311 5.537 1.00 93.56 262 SER A O 1
ATOM 2105 N N . ALA A 1 263 ? -15.040 -4.800 4.800 1.00 94.94 263 ALA A N 1
ATOM 2106 C CA . ALA A 1 263 ? -14.338 -5.040 3.536 1.00 94.94 263 ALA A CA 1
ATOM 2107 C C . ALA A 1 263 ? -14.661 -3.980 2.467 1.00 94.94 263 ALA A C 1
ATOM 2109 O O . ALA A 1 263 ? -14.014 -3.960 1.420 1.00 94.94 263 ALA A O 1
ATOM 2110 N N . LYS A 1 264 ? -15.669 -3.133 2.708 1.00 95.62 264 LYS A N 1
ATOM 2111 C CA . LYS A 1 264 ? -16.122 -2.053 1.825 1.00 95.62 264 LYS A CA 1
ATOM 2112 C C . LYS A 1 264 ? -15.909 -0.712 2.524 1.00 95.62 264 LYS A C 1
ATOM 2114 O O . LYS A 1 264 ? -16.448 -0.519 3.614 1.00 95.62 264 LYS A O 1
ATOM 2119 N N . PHE A 1 265 ? -15.178 0.199 1.892 1.00 95.75 265 PHE A N 1
ATOM 2120 C CA . PHE A 1 265 ? -14.916 1.536 2.431 1.00 95.75 265 PHE A CA 1
ATOM 2121 C C . PHE A 1 265 ? -15.908 2.581 1.926 1.00 95.75 265 PHE A C 1
ATOM 2123 O O . PHE A 1 265 ? -16.144 3.571 2.610 1.00 95.75 265 PHE A O 1
ATOM 2130 N N . SER A 1 266 ? -16.560 2.374 0.779 1.00 95.06 266 SER A N 1
ATOM 2131 C CA . SER A 1 266 ? -17.636 3.273 0.343 1.00 95.06 266 SER A CA 1
ATOM 2132 C C . SER A 1 266 ? -18.907 3.102 1.165 1.00 95.06 266 SER A C 1
ATOM 2134 O O . SER A 1 266 ? -19.425 1.995 1.355 1.00 95.06 266 SER A O 1
ATOM 2136 N N . PHE A 1 267 ? -19.436 4.234 1.622 1.00 92.81 267 PHE A N 1
ATOM 2137 C CA . PHE A 1 267 ? -20.682 4.314 2.370 1.00 92.81 267 PHE A CA 1
ATOM 2138 C C . PHE A 1 267 ? -21.782 4.970 1.539 1.00 92.81 267 PHE A C 1
ATOM 2140 O O . PHE A 1 267 ? -22.891 4.439 1.450 1.00 92.81 267 PHE A O 1
ATOM 2147 N N . ARG A 1 268 ? -21.475 6.100 0.897 1.00 89.06 268 ARG A N 1
ATOM 2148 C CA . ARG A 1 268 ? -22.440 6.842 0.080 1.00 89.06 268 ARG A CA 1
ATOM 2149 C C . ARG A 1 268 ? -22.593 6.229 -1.311 1.00 89.06 268 ARG A C 1
ATOM 2151 O O . ARG A 1 268 ? -21.729 5.504 -1.792 1.00 89.06 268 ARG A O 1
ATOM 2158 N N . THR A 1 269 ? -23.697 6.550 -1.980 1.00 89.00 269 THR A N 1
ATOM 2159 C CA . THR A 1 269 ? -23.967 6.096 -3.354 1.00 89.00 269 THR A CA 1
ATOM 2160 C C . THR A 1 269 ? -23.067 6.754 -4.394 1.00 89.00 269 THR A C 1
ATOM 2162 O O . THR A 1 269 ? -22.848 6.176 -5.451 1.00 89.00 269 THR A O 1
ATOM 2165 N N . ASP A 1 270 ? -22.548 7.946 -4.101 1.00 90.50 270 ASP A N 1
ATOM 2166 C CA . ASP A 1 270 ? -21.617 8.685 -4.951 1.00 90.50 270 ASP A CA 1
ATOM 2167 C C . ASP A 1 270 ? -20.144 8.443 -4.583 1.00 90.50 270 ASP A C 1
ATOM 2169 O O . ASP A 1 270 ? -19.268 9.142 -5.084 1.00 90.50 270 ASP A O 1
ATOM 2173 N N . GLU A 1 271 ? -19.876 7.463 -3.714 1.00 95.12 271 GLU A N 1
ATOM 2174 C CA . GLU A 1 271 ? -18.533 6.996 -3.382 1.00 95.12 271 GLU A CA 1
ATOM 2175 C C . GLU A 1 271 ? -18.213 5.691 -4.106 1.00 95.12 271 GLU A C 1
ATOM 2177 O O . GLU A 1 271 ? -18.920 4.686 -3.988 1.00 95.12 271 GLU A O 1
ATOM 2182 N N . TYR A 1 272 ? -17.088 5.690 -4.801 1.00 94.94 272 TYR A N 1
ATOM 2183 C CA . TYR A 1 272 ? -16.558 4.538 -5.505 1.00 94.94 272 TYR A CA 1
ATOM 2184 C C . TYR A 1 272 ? -15.413 3.931 -4.698 1.00 94.94 272 TYR A C 1
ATOM 2186 O O . TYR A 1 272 ? -14.598 4.641 -4.125 1.00 94.94 272 TYR A O 1
ATOM 2194 N N . ASP A 1 273 ? -15.376 2.603 -4.630 1.00 96.88 273 ASP A N 1
ATOM 2195 C CA . ASP A 1 273 ? -14.337 1.833 -3.945 1.00 96.88 273 ASP A CA 1
ATOM 2196 C C . ASP A 1 273 ? -13.899 0.712 -4.889 1.00 96.88 273 ASP A C 1
ATOM 2198 O O . ASP A 1 273 ? -14.588 -0.308 -5.031 1.00 96.88 273 ASP A O 1
ATOM 2202 N N . ILE A 1 274 ? -12.775 0.915 -5.581 1.00 97.25 274 ILE A N 1
ATOM 2203 C CA . ILE A 1 274 ? -12.280 -0.070 -6.549 1.00 97.25 274 ILE A CA 1
ATOM 2204 C C . ILE A 1 274 ? -11.789 -1.348 -5.853 1.00 97.25 274 ILE A C 1
ATOM 2206 O O . ILE A 1 274 ? -11.920 -2.442 -6.405 1.00 97.25 274 ILE A O 1
ATOM 2210 N N . GLY A 1 275 ? -11.284 -1.246 -4.619 1.00 97.50 275 GLY A N 1
ATOM 2211 C CA . GLY A 1 275 ? -10.890 -2.405 -3.820 1.00 97.50 275 GLY A CA 1
ATOM 2212 C C . GLY A 1 275 ? -12.084 -3.313 -3.534 1.00 97.50 275 GLY A C 1
ATOM 2213 O O . GLY A 1 275 ? -12.003 -4.532 -3.709 1.00 97.50 275 GLY A O 1
ATOM 2214 N N . TRP A 1 276 ? -13.235 -2.725 -3.197 1.00 97.38 276 TRP A N 1
ATOM 2215 C CA . TRP A 1 276 ? -14.489 -3.462 -3.029 1.00 97.38 276 TRP A CA 1
ATOM 2216 C C . TRP A 1 276 ? -14.958 -4.124 -4.324 1.00 97.38 276 TRP A C 1
ATOM 2218 O O . TRP A 1 276 ? -15.405 -5.274 -4.295 1.00 97.38 276 TRP A O 1
ATOM 2228 N N . PHE A 1 277 ? -14.826 -3.436 -5.462 1.00 97.12 277 PHE A N 1
ATOM 2229 C CA . PHE A 1 277 ? -15.116 -4.025 -6.768 1.00 97.12 277 PHE A CA 1
ATOM 2230 C C . PHE A 1 277 ? -14.270 -5.285 -7.016 1.00 97.12 277 PHE A C 1
ATOM 2232 O O . PHE A 1 277 ? -14.837 -6.345 -7.300 1.00 97.12 277 PHE A O 1
ATOM 2239 N N . TYR A 1 278 ? -12.947 -5.223 -6.825 1.00 98.00 278 TYR A N 1
ATOM 2240 C CA . TYR A 1 278 ? -12.072 -6.390 -6.995 1.00 98.00 278 TYR A CA 1
ATOM 2241 C C . TYR A 1 278 ? -12.407 -7.525 -6.023 1.00 98.00 278 TYR A C 1
ATOM 2243 O O . TYR A 1 278 ? -12.463 -8.687 -6.432 1.00 98.00 278 TYR A O 1
ATOM 2251 N N . ILE A 1 279 ? -12.707 -7.210 -4.759 1.00 97.88 279 ILE A N 1
ATOM 2252 C CA . ILE A 1 279 ? -13.162 -8.205 -3.775 1.00 97.88 279 ILE A CA 1
ATOM 2253 C C . ILE A 1 279 ? -14.458 -8.879 -4.243 1.00 97.88 279 ILE A C 1
ATOM 2255 O O . ILE A 1 279 ? -14.585 -10.098 -4.134 1.00 97.88 279 ILE A O 1
ATOM 2259 N N . CYS A 1 280 ? -15.410 -8.125 -4.799 1.00 96.81 280 CYS A N 1
ATOM 2260 C CA . CYS A 1 280 ? -16.658 -8.677 -5.329 1.00 96.81 280 CYS A CA 1
ATOM 2261 C C . CYS A 1 280 ? -16.434 -9.594 -6.535 1.00 96.81 280 CYS A C 1
ATOM 2263 O O . CYS A 1 280 ? -17.075 -10.643 -6.622 1.00 96.81 280 CYS A O 1
ATOM 2265 N N . VAL A 1 281 ? -15.532 -9.225 -7.449 1.00 97.56 281 VAL A N 1
ATOM 2266 C CA . VAL A 1 281 ? -15.151 -10.072 -8.590 1.00 97.56 281 VAL A CA 1
ATOM 2267 C C . VAL A 1 281 ? -14.540 -11.379 -8.087 1.00 97.56 281 VAL A C 1
ATOM 2269 O O . VAL A 1 281 ? -15.031 -12.452 -8.429 1.00 97.56 281 VAL A O 1
ATOM 2272 N N . LEU A 1 282 ? -13.547 -11.309 -7.197 1.00 97.25 282 LEU A N 1
ATOM 2273 C CA . LEU A 1 282 ? -12.915 -12.500 -6.621 1.00 97.25 282 LEU A CA 1
ATOM 2274 C C . LEU A 1 282 ? -13.913 -13.358 -5.837 1.00 97.25 282 LEU A C 1
ATOM 2276 O O . LEU A 1 282 ? -13.873 -14.582 -5.930 1.00 97.25 282 LEU A O 1
ATOM 2280 N N . ARG A 1 283 ? -14.854 -12.744 -5.113 1.00 97.38 283 ARG A N 1
ATOM 2281 C CA . ARG A 1 283 ? -15.926 -13.465 -4.415 1.00 97.38 283 ARG A CA 1
ATOM 2282 C C . ARG A 1 283 ? -16.830 -14.219 -5.386 1.00 97.38 283 ARG A C 1
ATOM 2284 O O . ARG A 1 283 ? -17.146 -15.375 -5.122 1.00 97.38 283 ARG A O 1
ATOM 2291 N N . ARG A 1 284 ? -17.239 -13.598 -6.498 1.00 97.19 284 ARG A N 1
ATOM 2292 C CA . ARG A 1 284 ? -18.045 -14.265 -7.540 1.00 97.19 284 ARG A CA 1
ATOM 2293 C C . ARG A 1 284 ? -17.317 -15.454 -8.162 1.00 97.19 284 ARG A C 1
ATOM 2295 O O . ARG A 1 284 ? -17.965 -16.432 -8.505 1.00 97.19 284 ARG A O 1
ATOM 2302 N N . LEU A 1 285 ? -15.992 -15.386 -8.253 1.00 97.00 285 LEU A N 1
ATOM 2303 C CA . LEU A 1 285 ? -15.143 -16.483 -8.724 1.00 97.00 285 LEU A CA 1
ATOM 2304 C C . LEU A 1 285 ? -14.870 -17.557 -7.652 1.00 97.00 285 LEU A C 1
ATOM 2306 O O . LEU A 1 285 ? -14.097 -18.475 -7.901 1.00 97.00 285 LEU A O 1
ATOM 2310 N N . GLY A 1 286 ? -15.441 -17.446 -6.446 1.00 97.31 286 GLY A N 1
ATOM 2311 C CA . GLY A 1 286 ? -15.164 -18.368 -5.337 1.00 97.31 286 GLY A CA 1
ATOM 2312 C C . GLY A 1 286 ? -13.775 -18.195 -4.705 1.00 97.31 286 GLY A C 1
ATOM 2313 O O . GLY A 1 286 ? -13.340 -19.028 -3.916 1.00 97.31 286 GLY A O 1
ATOM 2314 N N . LEU A 1 287 ? -13.072 -17.104 -5.025 1.00 98.12 287 LEU A N 1
ATOM 2315 C CA . LEU A 1 287 ? -11.700 -16.826 -4.589 1.00 98.12 287 LEU A CA 1
ATOM 2316 C C . LEU A 1 287 ? -11.608 -15.875 -3.386 1.00 98.12 287 LEU A C 1
ATOM 2318 O O . LEU A 1 287 ? -10.509 -15.626 -2.887 1.00 98.12 287 LEU A O 1
ATOM 2322 N N . ALA A 1 288 ? -12.731 -15.335 -2.910 1.00 97.75 288 ALA A N 1
ATOM 2323 C CA . ALA A 1 288 ? -12.786 -14.484 -1.726 1.00 97.75 288 ALA A CA 1
ATOM 232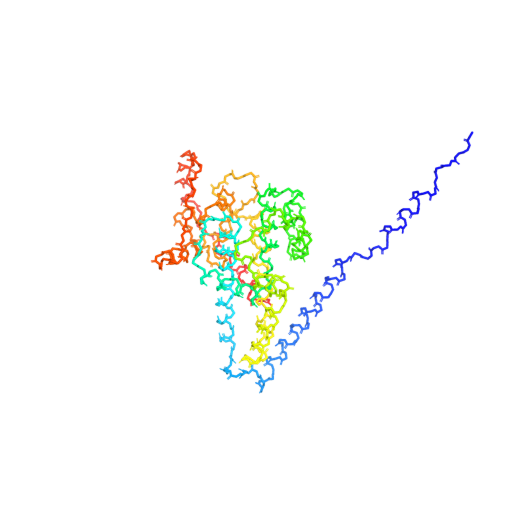4 C C . ALA A 1 288 ? -14.030 -14.770 -0.877 1.00 97.75 288 ALA A C 1
ATOM 2326 O O . ALA A 1 288 ? -15.135 -14.916 -1.394 1.00 97.75 288 ALA A O 1
ATOM 2327 N N . THR A 1 289 ? -13.852 -14.774 0.442 1.00 97.06 289 THR A N 1
ATOM 2328 C CA . THR A 1 289 ? -14.923 -14.871 1.438 1.00 97.06 289 THR A CA 1
ATOM 2329 C C . THR A 1 289 ? -14.878 -13.641 2.334 1.00 97.06 289 THR A C 1
ATOM 2331 O O . THR A 1 289 ? -13.876 -13.387 3.006 1.00 97.06 289 THR A O 1
ATOM 2334 N N . ILE A 1 290 ? -15.964 -12.868 2.335 1.00 94.69 290 ILE A N 1
ATOM 2335 C CA . ILE A 1 290 ? -16.108 -11.664 3.160 1.00 94.69 290 ILE A CA 1
ATOM 2336 C C . ILE A 1 290 ? -16.588 -12.086 4.544 1.00 94.69 290 ILE A C 1
ATOM 2338 O O . ILE A 1 290 ? -17.590 -12.792 4.666 1.00 94.69 290 ILE A O 1
ATOM 2342 N N . LYS A 1 291 ? -15.899 -11.626 5.586 1.00 83.94 291 LYS A N 1
ATOM 2343 C CA . LYS A 1 291 ? -16.336 -11.827 6.963 1.00 83.94 291 LYS A CA 1
ATOM 2344 C C . LYS A 1 291 ? -17.300 -10.707 7.320 1.00 83.94 291 LYS A C 1
ATOM 2346 O O . LYS A 1 291 ? -16.892 -9.587 7.602 1.00 83.94 291 LYS A O 1
ATOM 2351 N N . LEU A 1 292 ? -18.594 -11.007 7.280 1.00 65.12 292 LEU A N 1
ATOM 2352 C CA . LEU A 1 292 ? -19.609 -10.090 7.782 1.00 65.12 292 LEU A CA 1
ATOM 2353 C C . LEU A 1 292 ? -19.472 -10.023 9.305 1.00 65.12 292 LEU A C 1
ATOM 2355 O O . LEU A 1 292 ? -19.791 -10.986 10.000 1.00 65.12 292 LEU A O 1
ATOM 2359 N N . LYS A 1 293 ? -18.994 -8.894 9.828 1.00 56.12 293 LYS A N 1
ATOM 2360 C CA . LYS A 1 293 ? -19.300 -8.516 11.207 1.00 56.12 293 LYS A CA 1
ATOM 2361 C C . LYS A 1 293 ? -20.522 -7.598 11.184 1.00 56.12 293 LYS A C 1
ATOM 2363 O O . LYS A 1 293 ? -20.585 -6.737 10.304 1.00 56.12 293 LYS A O 1
ATOM 2368 N N . PRO A 1 294 ? -21.488 -7.771 12.103 1.00 43.31 294 PRO A N 1
ATOM 2369 C CA . PRO A 1 294 ? -22.574 -6.816 12.254 1.00 43.31 294 PRO A CA 1
ATOM 2370 C C . PRO A 1 294 ? -21.960 -5.432 12.452 1.00 43.31 294 PRO A C 1
ATOM 2372 O O . PRO A 1 294 ? -21.121 -5.252 13.337 1.00 43.31 294 PRO A O 1
ATOM 2375 N N . VAL A 1 295 ? -22.336 -4.467 11.613 1.00 51.22 295 VAL A N 1
ATOM 2376 C CA . VAL A 1 295 ? -22.051 -3.065 11.918 1.00 51.22 295 VAL A CA 1
ATOM 2377 C C . VAL A 1 295 ? -22.786 -2.790 13.226 1.00 51.22 295 VAL A C 1
ATOM 2379 O O . VAL A 1 295 ? -23.989 -3.050 13.297 1.00 51.22 295 VAL A O 1
ATOM 2382 N N . ALA A 1 296 ? -22.076 -2.344 14.269 1.00 44.47 296 ALA A N 1
ATOM 2383 C CA . ALA A 1 296 ? -22.734 -1.839 15.470 1.00 44.47 296 ALA A CA 1
ATOM 2384 C C . ALA A 1 296 ? -23.800 -0.848 14.999 1.00 44.47 296 ALA A C 1
ATOM 2386 O O . ALA A 1 296 ? -23.479 0.024 14.193 1.00 44.47 296 ALA A O 1
ATOM 2387 N N . SER A 1 297 ? -25.057 -1.084 15.387 1.00 38.94 297 SER A N 1
ATOM 2388 C CA . SER A 1 297 ? -26.244 -0.391 14.881 1.00 38.94 297 SER A CA 1
ATOM 2389 C C . SER A 1 297 ? -25.934 1.073 14.579 1.00 38.94 297 SER A C 1
ATOM 2391 O O . SER A 1 297 ? -25.728 1.861 15.502 1.00 38.94 297 SER A O 1
ATOM 2393 N N . ILE A 1 298 ? -25.843 1.419 13.292 1.00 47.84 298 ILE A N 1
ATOM 2394 C CA . ILE A 1 298 ? -25.676 2.808 12.873 1.00 47.84 298 ILE A CA 1
ATOM 2395 C C . ILE A 1 298 ? -26.921 3.526 13.384 1.00 47.84 298 ILE A C 1
ATOM 2397 O O . ILE A 1 298 ? -28.030 3.201 12.957 1.00 47.84 298 ILE A O 1
ATOM 2401 N N . ASP A 1 299 ? -26.754 4.454 14.327 1.00 39.12 299 ASP A N 1
ATOM 2402 C CA . ASP A 1 299 ? -27.856 5.281 14.807 1.00 39.12 299 ASP A CA 1
ATOM 2403 C C . ASP A 1 299 ? -28.436 6.045 13.602 1.00 39.12 299 ASP A C 1
ATOM 2405 O O . ASP A 1 299 ? -27.802 6.929 13.016 1.00 39.12 299 ASP A O 1
ATOM 2409 N N . LEU A 1 300 ? -29.648 5.655 13.195 1.00 43.44 300 LEU A N 1
ATOM 2410 C CA . LEU A 1 300 ? -30.379 6.145 12.019 1.00 43.44 300 LEU A CA 1
ATOM 2411 C C . LEU A 1 300 ? -30.708 7.650 12.084 1.00 43.44 300 LEU A C 1
ATOM 2413 O O . LEU A 1 300 ? -31.308 8.202 11.158 1.00 43.44 300 LEU A O 1
ATOM 2417 N N . LYS A 1 301 ? -30.295 8.362 13.139 1.00 42.66 301 LYS A N 1
ATOM 2418 C CA . LYS A 1 301 ? -30.349 9.830 13.192 1.00 42.66 301 LYS A CA 1
ATOM 2419 C C . LYS A 1 301 ? -29.546 10.508 12.075 1.00 42.66 301 LYS A C 1
ATOM 2421 O O . LYS A 1 301 ? -29.942 11.585 11.628 1.00 42.66 301 LYS A O 1
ATOM 2426 N N . TYR A 1 302 ? -28.486 9.881 11.561 1.00 45.25 302 TYR A N 1
ATOM 2427 C CA . TYR A 1 302 ? -27.591 10.501 10.572 1.00 45.25 302 TYR A CA 1
ATOM 2428 C C . TYR A 1 302 ? -28.107 10.487 9.123 1.00 45.25 302 TYR A C 1
ATOM 2430 O O . TYR A 1 302 ? -27.685 11.311 8.312 1.00 45.25 302 TYR A O 1
ATOM 2438 N N . THR A 1 303 ? -29.081 9.640 8.776 1.00 41.78 303 THR A N 1
ATOM 2439 C CA . THR A 1 303 ? -29.629 9.589 7.405 1.00 41.78 303 THR A CA 1
ATOM 2440 C C . THR A 1 303 ? -30.520 10.784 7.045 1.00 41.78 303 THR A C 1
ATOM 2442 O O . THR A 1 303 ? -30.712 11.063 5.863 1.00 41.78 303 THR A O 1
ATOM 2445 N N . LYS A 1 304 ? -31.036 11.539 8.027 1.00 35.25 304 LYS A N 1
ATOM 2446 C CA . LYS A 1 304 ? -31.932 12.686 7.768 1.00 35.25 304 LYS A CA 1
ATOM 2447 C C . LYS A 1 304 ? -31.204 13.991 7.409 1.00 35.25 304 LYS A C 1
ATOM 2449 O O . LYS A 1 304 ? -31.782 14.813 6.706 1.00 35.25 304 LYS A O 1
ATOM 2454 N N . GLY A 1 305 ? -29.949 14.179 7.829 1.00 36.16 305 GLY A N 1
ATOM 2455 C CA . GLY A 1 305 ? -29.153 15.369 7.473 1.00 36.16 305 GLY A CA 1
ATOM 2456 C C . GLY A 1 305 ? -28.602 15.337 6.040 1.00 36.16 305 GLY A C 1
ATOM 2457 O O . GLY A 1 305 ? -28.427 16.375 5.406 1.00 36.16 305 GLY A O 1
ATOM 2458 N N . LEU A 1 306 ? -28.407 14.132 5.495 1.00 42.47 306 LEU A N 1
ATOM 2459 C CA . LEU A 1 306 ? -27.706 13.889 4.232 1.00 42.47 306 LEU A CA 1
ATOM 2460 C C . LEU A 1 306 ? -28.446 14.403 2.984 1.00 42.47 306 LEU A C 1
ATOM 2462 O O . LEU A 1 306 ? -27.814 14.742 1.985 1.00 42.47 306 LEU A O 1
ATOM 2466 N N . PHE A 1 307 ? -29.778 14.484 3.040 1.00 36.78 307 PHE A N 1
ATOM 2467 C CA . PHE A 1 307 ? -30.601 14.962 1.924 1.00 36.78 307 PHE A CA 1
ATOM 2468 C C . PHE A 1 307 ? -30.610 16.491 1.781 1.00 36.78 307 PHE A C 1
ATOM 2470 O O . PHE A 1 307 ? -31.032 16.997 0.743 1.00 36.78 307 PHE A O 1
ATOM 2477 N N . LYS A 1 308 ? -30.133 17.237 2.788 1.00 35.00 308 LYS A N 1
ATOM 2478 C CA . LYS A 1 308 ? -30.171 18.708 2.779 1.00 35.00 308 LYS A CA 1
ATOM 2479 C C . LYS A 1 308 ? -28.921 19.336 2.147 1.00 35.00 308 LYS A C 1
ATOM 2481 O O . LYS A 1 308 ? -29.037 20.357 1.475 1.00 35.00 308 LYS A O 1
ATOM 2486 N N . ASP A 1 309 ? -27.762 18.689 2.277 1.00 39.12 309 ASP A N 1
ATOM 2487 C CA . ASP A 1 309 ? -26.475 19.207 1.776 1.00 39.12 309 ASP A CA 1
ATOM 2488 C C . ASP A 1 309 ? -26.192 18.905 0.296 1.00 39.12 309 ASP A C 1
ATOM 2490 O O . ASP A 1 309 ? -25.368 19.573 -0.331 1.00 39.12 309 ASP A O 1
ATOM 2494 N N . LEU A 1 310 ? -26.916 17.958 -0.310 1.00 38.81 310 LEU A N 1
ATOM 2495 C CA . LEU A 1 310 ? -26.759 17.592 -1.725 1.00 38.81 310 LEU A CA 1
ATOM 2496 C C . LEU A 1 310 ? -27.182 18.693 -2.712 1.00 38.81 310 LEU A C 1
ATOM 2498 O O . LEU A 1 310 ? -26.920 18.571 -3.905 1.00 38.81 310 LEU A O 1
ATOM 2502 N N . LYS A 1 311 ? -27.807 19.778 -2.238 1.00 37.31 311 LYS A N 1
ATOM 2503 C CA . LYS A 1 311 ? -28.310 20.846 -3.110 1.00 37.31 311 LYS A CA 1
ATOM 2504 C C . LYS A 1 311 ? -27.299 21.967 -3.388 1.00 37.31 311 LYS A C 1
ATOM 2506 O O . LYS A 1 311 ? -27.572 22.772 -4.268 1.00 37.31 311 LYS A O 1
ATOM 2511 N N . ASN A 1 312 ? -26.161 22.050 -2.681 1.00 39.44 312 ASN A N 1
ATOM 2512 C CA . ASN A 1 312 ? -25.462 23.342 -2.589 1.00 39.44 312 ASN A CA 1
ATOM 2513 C C . ASN A 1 312 ? -24.006 23.466 -3.052 1.00 39.44 312 ASN A C 1
ATOM 2515 O O . ASN A 1 312 ? -23.530 24.598 -3.050 1.00 39.44 312 ASN A O 1
ATOM 2519 N N . ARG A 1 313 ? -23.257 22.423 -3.444 1.00 42.34 313 ARG A N 1
ATOM 2520 C CA . ARG A 1 313 ? -21.835 22.640 -3.810 1.00 42.34 313 ARG A CA 1
ATOM 2521 C C . ARG A 1 313 ? -21.312 21.751 -4.938 1.00 42.34 313 ARG A C 1
ATOM 2523 O O . ARG A 1 313 ? -20.657 20.743 -4.701 1.00 42.34 313 ARG A O 1
ATOM 2530 N N . SER A 1 314 ? -21.505 22.213 -6.171 1.00 47.41 314 SER A N 1
ATOM 2531 C CA . SER A 1 314 ? -20.704 21.837 -7.341 1.00 47.41 314 SER A CA 1
ATOM 2532 C C . SER A 1 314 ? -19.785 23.005 -7.721 1.00 47.41 314 SER A C 1
ATOM 2534 O O . SER A 1 314 ? -20.296 24.023 -8.182 1.00 47.41 314 SER A O 1
ATOM 2536 N N . SER A 1 315 ? -18.462 22.886 -7.514 1.00 46.19 315 SER A N 1
ATOM 2537 C CA . SER A 1 315 ? -17.440 23.564 -8.361 1.00 46.19 315 SER A CA 1
ATOM 2538 C C . SER A 1 315 ? -15.975 23.473 -7.896 1.00 46.19 315 SER A C 1
ATOM 2540 O O . SER A 1 315 ? -15.104 23.745 -8.707 1.00 46.19 315 SER A O 1
ATOM 2542 N N . HIS A 1 316 ? -15.638 23.069 -6.664 1.00 47.44 316 HIS A N 1
ATOM 2543 C CA . HIS A 1 316 ? -14.258 23.277 -6.161 1.00 47.44 316 HIS A CA 1
ATOM 2544 C C . HIS A 1 316 ? -13.356 22.026 -6.080 1.00 47.44 316 HIS A C 1
ATOM 2546 O O . HIS A 1 316 ? -12.168 22.137 -5.798 1.00 47.44 316 HIS A O 1
ATOM 2552 N N . VAL A 1 317 ? -13.878 20.827 -6.363 1.00 50.50 317 VAL A N 1
ATOM 2553 C CA . VAL A 1 317 ? -13.129 19.561 -6.182 1.00 50.50 317 VAL A CA 1
ATOM 2554 C C . VAL A 1 317 ? -12.256 19.201 -7.397 1.00 50.50 317 VAL A C 1
ATOM 2556 O O . VAL A 1 317 ? -11.221 18.556 -7.247 1.00 50.50 317 VAL A O 1
ATOM 2559 N N . GLY A 1 318 ? -12.616 19.664 -8.599 1.00 42.06 318 GLY A N 1
ATOM 2560 C CA . GLY A 1 318 ? -11.867 19.362 -9.828 1.00 42.06 318 GLY A CA 1
ATOM 2561 C C . GLY A 1 318 ? -10.476 20.005 -9.892 1.00 42.06 318 GLY A C 1
ATOM 2562 O O . GLY A 1 318 ? -9.554 19.416 -10.447 1.00 42.06 318 GLY A O 1
ATOM 2563 N N . GLN A 1 319 ? -10.293 21.177 -9.277 1.00 39.25 319 GLN A N 1
ATOM 2564 C CA . GLN A 1 319 ? -9.037 21.936 -9.354 1.00 39.25 319 GLN A CA 1
ATOM 2565 C C . GLN A 1 319 ? -7.937 21.381 -8.432 1.00 39.25 319 GLN A C 1
ATOM 2567 O O . GLN A 1 319 ? -6.762 21.426 -8.789 1.00 39.25 319 GLN A O 1
ATOM 2572 N N . MET A 1 320 ? -8.291 20.785 -7.287 1.00 44.16 320 MET A N 1
ATOM 2573 C CA . MET A 1 320 ? -7.298 20.227 -6.354 1.00 44.16 320 MET A CA 1
ATOM 2574 C C . MET A 1 320 ? -6.777 18.849 -6.785 1.00 44.16 320 MET A C 1
ATOM 2576 O O . MET A 1 320 ? -5.603 18.551 -6.571 1.00 44.16 320 MET A O 1
ATOM 2580 N N . LEU A 1 321 ? -7.606 18.033 -7.452 1.00 43.44 321 LEU A N 1
ATOM 2581 C CA . LEU A 1 321 ? -7.154 16.770 -8.051 1.00 43.44 321 LEU A CA 1
ATOM 2582 C C . LEU A 1 321 ? -6.227 17.010 -9.243 1.00 43.44 321 LEU A C 1
ATOM 2584 O O . LEU A 1 321 ? -5.258 16.276 -9.405 1.00 43.44 321 LEU A O 1
ATOM 2588 N N . PHE A 1 322 ? -6.484 18.059 -10.032 1.00 42.03 322 PHE A N 1
ATOM 2589 C CA . PHE A 1 322 ? -5.573 18.457 -11.100 1.00 42.03 322 PHE A CA 1
ATOM 2590 C C . PHE A 1 322 ? -4.227 18.895 -10.523 1.00 42.03 322 PHE A C 1
ATOM 2592 O O . PHE A 1 322 ? -3.213 18.481 -11.048 1.00 42.03 322 PHE A O 1
ATOM 2599 N N . LEU A 1 323 ? -4.180 19.620 -9.400 1.00 37.72 323 LEU A N 1
ATOM 2600 C CA . LEU A 1 323 ? -2.914 20.016 -8.770 1.00 37.72 323 LEU A CA 1
ATOM 2601 C C . LEU A 1 323 ? -2.144 18.823 -8.167 1.00 37.72 323 LEU A C 1
ATOM 2603 O O . LEU A 1 323 ? -0.930 18.745 -8.321 1.00 37.72 323 LEU A O 1
ATOM 2607 N N . ALA A 1 324 ? -2.833 17.865 -7.537 1.00 38.66 324 ALA A N 1
ATOM 2608 C CA . ALA A 1 324 ? -2.204 16.653 -7.003 1.00 38.66 324 ALA A CA 1
ATOM 2609 C C . ALA A 1 324 ? -1.691 15.718 -8.115 1.00 38.66 324 ALA A C 1
ATOM 2611 O O . ALA A 1 324 ? -0.592 15.182 -8.001 1.00 38.66 324 ALA A O 1
ATOM 2612 N N . LEU A 1 325 ? -2.441 15.570 -9.214 1.00 39.84 325 LEU A N 1
ATOM 2613 C CA . LEU A 1 325 ? -2.004 14.823 -10.400 1.00 39.84 325 LEU A CA 1
ATOM 2614 C C . LEU A 1 325 ? -0.926 15.576 -11.198 1.00 39.84 325 LEU A C 1
ATOM 2616 O O . LEU A 1 325 ? -0.003 14.945 -11.691 1.00 39.84 325 LEU A O 1
ATOM 2620 N N . PHE A 1 326 ? -0.983 16.906 -11.283 1.00 35.62 326 PHE A N 1
ATOM 2621 C CA . PHE A 1 326 ? 0.004 17.736 -11.987 1.00 35.62 326 PHE A CA 1
ATOM 2622 C C . PHE A 1 326 ? 1.349 17.751 -11.254 1.00 35.62 326 PHE A C 1
ATOM 2624 O O . PHE A 1 326 ? 2.387 17.625 -11.892 1.00 35.62 326 PHE A O 1
ATOM 2631 N N . VAL A 1 327 ? 1.350 17.772 -9.916 1.00 38.81 327 VAL A N 1
ATOM 2632 C CA . VAL A 1 327 ? 2.572 17.566 -9.114 1.00 38.81 327 VAL A CA 1
ATOM 2633 C C . VAL A 1 327 ? 3.138 16.144 -9.284 1.00 38.81 327 VAL A C 1
ATOM 2635 O O . VAL A 1 327 ? 4.344 15.971 -9.174 1.00 38.81 327 VAL A O 1
ATOM 2638 N N . CYS A 1 328 ? 2.309 15.143 -9.608 1.00 36.69 328 CYS A N 1
ATOM 2639 C CA . CYS A 1 328 ? 2.753 13.765 -9.877 1.00 36.69 328 CYS A CA 1
ATOM 2640 C C . CYS A 1 328 ? 3.185 13.499 -11.334 1.00 36.69 328 CYS A C 1
ATOM 2642 O O . CYS A 1 328 ? 3.702 12.421 -11.611 1.00 36.69 328 CYS A O 1
ATOM 2644 N N . VAL A 1 329 ? 2.927 14.422 -12.268 1.00 32.94 329 VAL A N 1
ATOM 2645 C CA . VAL A 1 329 ? 3.250 14.273 -13.705 1.00 32.94 329 VAL A CA 1
ATOM 2646 C C . VAL A 1 329 ? 4.354 15.244 -14.153 1.00 32.94 329 VAL A C 1
ATOM 2648 O O . VAL A 1 329 ? 4.983 15.011 -15.181 1.00 32.94 329 VAL A O 1
ATOM 2651 N N . VAL A 1 330 ? 4.610 16.320 -13.398 1.00 30.53 330 VAL A N 1
ATOM 2652 C CA . VAL A 1 330 ? 5.572 17.390 -13.749 1.00 30.53 330 VAL A CA 1
ATOM 2653 C C . VAL A 1 330 ? 6.837 17.384 -12.863 1.00 30.53 330 VAL A C 1
ATOM 2655 O O . VAL A 1 330 ? 7.729 18.208 -13.052 1.00 30.53 330 VAL A O 1
ATOM 2658 N N . LEU A 1 331 ? 6.964 16.429 -11.940 1.00 31.55 331 LEU A N 1
ATOM 2659 C CA . LEU A 1 331 ? 8.194 16.112 -11.199 1.00 31.55 331 LEU A CA 1
ATOM 2660 C C . LEU A 1 331 ? 8.535 14.638 -11.408 1.00 31.55 331 LEU A C 1
ATOM 2662 O O . LEU A 1 331 ? 9.747 14.335 -11.473 1.00 31.55 331 LEU A O 1
#

Sequence (331 aa):
MKSTGNKQDASLNKLSSNQTTPGFLHFKYSLIIIGIIVLFWGTTLAFPTITHGLIGSNFFYCLLYLVLTLHITLVTISVYLHRSETHRAVTFHPAVRHFFRFWLWLFTGTNRGGWVAVHRLHHQNPDTEKDPHSPVVYGLKKIFTHGIELYSNAKTPEAIAKFGCVTDDDVLEKKLYAKLPVRGPLSLFLIQLVLLGIWAIPLWTIQMILQILMQASVINGLGHAIGYRNFNTQDNSHNLTRWGIIVGGEELHNNHHLNPASAKFSFRTDEYDIGWFYICVLRRLGLATIKLKPVASIDLKYTKGLFKDLKNRSSHVGQMLFLALFVCVVL

Radius of gyration: 22.95 Å; chains: 1; bounding box: 63×47×84 Å